Protein AF-A0A0Q6FGI8-F1 (afdb_monomer_lite)

pLDDT: mean 87.29, std 18.4, range [33.03, 98.5]

Structure (mmCIF, N/CA/C/O backbone):
data_AF-A0A0Q6FGI8-F1
#
_entry.id   AF-A0A0Q6FGI8-F1
#
loop_
_atom_site.group_PDB
_atom_site.i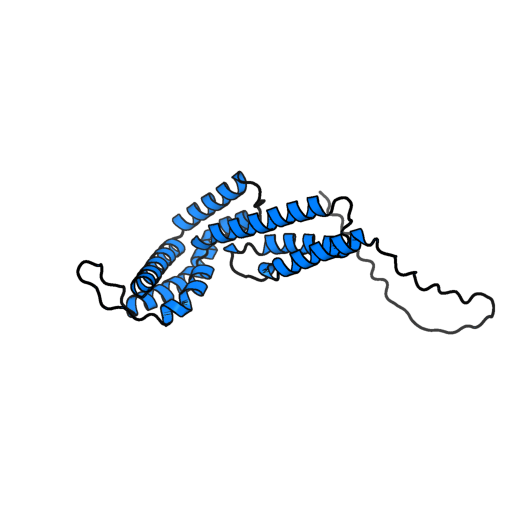d
_atom_site.type_symbol
_atom_site.label_atom_id
_atom_site.label_alt_id
_atom_site.label_comp_id
_atom_site.label_asym_id
_atom_site.label_entity_id
_atom_site.label_seq_id
_atom_site.pdbx_PDB_ins_code
_atom_site.Cartn_x
_atom_site.Cartn_y
_atom_site.Cartn_z
_atom_site.occupancy
_atom_site.B_iso_or_equiv
_atom_site.auth_seq_id
_atom_site.auth_comp_id
_atom_site.auth_asym_id
_atom_site.auth_atom_id
_atom_site.pdbx_PDB_model_num
ATOM 1 N N . MET A 1 1 ? -17.563 5.123 -33.167 1.00 39.97 1 MET A N 1
ATOM 2 C CA . MET A 1 1 ? -16.163 4.788 -33.496 1.00 39.97 1 MET A CA 1
ATOM 3 C C . MET A 1 1 ? -16.087 3.278 -33.634 1.00 39.97 1 MET A C 1
ATOM 5 O O . MET A 1 1 ? -16.451 2.614 -32.670 1.00 39.97 1 MET A O 1
ATOM 9 N N . PRO A 1 2 ? -15.779 2.727 -34.817 1.00 37.97 2 PRO A N 1
ATOM 10 C CA . PRO A 1 2 ? -15.749 1.282 -34.996 1.00 37.97 2 PRO A CA 1
ATOM 11 C C . PRO A 1 2 ? -14.463 0.692 -34.406 1.00 37.97 2 PRO A C 1
ATOM 13 O O . PRO A 1 2 ? -13.373 1.226 -34.597 1.00 37.97 2 PRO A O 1
ATOM 16 N N . VAL A 1 3 ? -14.643 -0.396 -33.662 1.00 39.25 3 VAL A N 1
ATOM 17 C CA . VAL A 1 3 ? -13.610 -1.249 -33.069 1.00 39.25 3 VAL A CA 1
ATOM 18 C C . VAL A 1 3 ? -13.163 -2.242 -34.139 1.00 39.25 3 VAL A C 1
ATOM 20 O O . VAL A 1 3 ? -13.977 -3.028 -34.621 1.00 39.25 3 VAL A O 1
ATOM 23 N N . THR A 1 4 ? -11.890 -2.207 -34.524 1.00 46.34 4 THR A N 1
ATOM 24 C CA . THR A 1 4 ? -11.314 -3.178 -35.462 1.00 46.34 4 THR A CA 1
ATOM 25 C C . THR A 1 4 ? -10.791 -4.379 -34.674 1.00 46.34 4 THR A C 1
ATOM 27 O O . THR A 1 4 ? -9.777 -4.289 -33.987 1.00 46.34 4 THR A O 1
ATOM 30 N N . LEU A 1 5 ? -11.513 -5.498 -34.753 1.00 40.06 5 LEU A N 1
ATOM 31 C CA . LEU A 1 5 ? -11.092 -6.821 -34.285 1.00 40.06 5 LEU A CA 1
ATOM 32 C C . LEU A 1 5 ? -10.003 -7.364 -35.223 1.00 40.06 5 LEU A C 1
ATOM 34 O O . LEU A 1 5 ? -10.278 -7.606 -36.398 1.00 40.06 5 LEU A O 1
ATOM 38 N N . LEU A 1 6 ? -8.784 -7.570 -34.717 1.00 41.69 6 LEU A N 1
ATOM 39 C CA . LEU A 1 6 ? -7.751 -8.328 -35.426 1.00 41.69 6 LEU A CA 1
ATOM 40 C C . LEU A 1 6 ? -7.941 -9.819 -35.115 1.00 41.69 6 LEU A C 1
ATOM 42 O O . LEU A 1 6 ? -7.844 -10.244 -33.965 1.00 41.69 6 LEU A O 1
ATOM 46 N N . ALA A 1 7 ? -8.252 -10.600 -36.147 1.00 41.97 7 ALA A N 1
ATOM 47 C CA . ALA A 1 7 ? -8.408 -12.044 -36.064 1.00 41.97 7 ALA A CA 1
ATOM 48 C C . ALA A 1 7 ? -7.045 -12.731 -35.871 1.00 41.97 7 ALA A C 1
ATOM 50 O O . ALA A 1 7 ? -6.139 -12.564 -36.688 1.00 41.97 7 ALA A O 1
ATOM 51 N N . LEU A 1 8 ? -6.925 -13.539 -34.812 1.00 41.78 8 LEU A N 1
ATOM 52 C CA . LEU A 1 8 ? -5.871 -14.541 -34.673 1.00 41.78 8 LEU A CA 1
ATOM 53 C C . LEU A 1 8 ? -6.091 -15.644 -35.716 1.00 41.78 8 LEU A C 1
ATOM 55 O O . LEU A 1 8 ? -7.048 -16.413 -35.620 1.00 41.78 8 LEU A O 1
ATOM 59 N N . ALA A 1 9 ? -5.187 -15.752 -36.686 1.00 42.50 9 ALA A N 1
ATOM 60 C CA . ALA A 1 9 ? -5.080 -16.931 -37.531 1.00 42.50 9 ALA A CA 1
ATOM 61 C C . ALA A 1 9 ? -4.188 -17.968 -36.830 1.00 42.50 9 ALA A C 1
ATOM 63 O O . ALA A 1 9 ? -2.963 -17.882 -36.860 1.00 42.50 9 ALA A O 1
ATOM 64 N N . LEU A 1 10 ? -4.825 -18.945 -36.181 1.00 48.50 10 LEU A N 1
ATOM 65 C CA . LEU A 1 10 ? -4.209 -20.222 -35.833 1.00 48.50 10 LEU A CA 1
ATOM 66 C C . LEU A 1 10 ? -4.049 -21.045 -37.118 1.00 48.50 10 LEU A C 1
ATOM 68 O O . LEU A 1 10 ? -5.043 -21.526 -37.661 1.00 48.50 10 LEU A O 1
ATOM 72 N N . THR A 1 11 ? -2.822 -21.251 -37.592 1.00 51.06 11 THR A N 1
ATOM 73 C CA . THR A 1 11 ? -2.537 -22.293 -38.591 1.00 51.06 11 THR A CA 1
ATOM 74 C C . THR A 1 11 ? -1.845 -23.461 -37.916 1.00 51.06 11 THR A C 1
ATOM 76 O O . THR A 1 11 ? -0.675 -23.393 -37.544 1.00 51.06 11 THR A O 1
ATOM 79 N N . GLY A 1 12 ? -2.639 -24.514 -37.726 1.00 40.94 12 GLY A N 1
ATOM 80 C CA . GLY A 1 12 ? -2.235 -25.802 -37.197 1.00 40.94 12 GLY A CA 1
ATOM 81 C C . GLY A 1 12 ? -1.309 -26.569 -38.137 1.00 40.94 12 GLY A C 1
ATOM 82 O O . GLY A 1 12 ? -1.378 -26.477 -39.361 1.00 40.94 12 GLY A O 1
ATOM 83 N N . THR A 1 13 ? -0.454 -27.346 -37.494 1.00 44.41 13 THR A N 1
ATOM 84 C CA . THR A 1 13 ? 0.402 -28.395 -38.030 1.00 44.41 13 THR A CA 1
ATOM 85 C C . THR A 1 13 ? -0.405 -29.497 -38.722 1.00 44.41 13 THR A C 1
ATOM 87 O O . THR A 1 13 ? -1.372 -30.015 -38.166 1.00 44.41 13 THR A O 1
ATOM 90 N N . VAL A 1 14 ? 0.048 -29.927 -39.903 1.00 51.53 14 VAL A N 1
ATOM 91 C CA . VAL A 1 14 ? -0.312 -31.229 -40.483 1.00 51.53 14 VAL A CA 1
ATOM 92 C C . VAL A 1 14 ? 0.979 -31.945 -40.869 1.00 51.53 14 VAL A C 1
ATOM 94 O O . VAL A 1 14 ? 1.773 -31.443 -41.660 1.00 51.53 14 VAL A O 1
ATOM 97 N N . LEU A 1 15 ? 1.192 -33.108 -40.255 1.00 47.97 15 LEU A N 1
ATOM 98 C CA . LEU A 1 15 ? 2.273 -34.050 -40.530 1.00 47.97 15 LEU A CA 1
ATOM 99 C C . LEU A 1 15 ? 1.773 -35.176 -41.452 1.00 47.97 15 LEU A C 1
ATOM 101 O O . LEU A 1 15 ? 0.653 -35.653 -41.285 1.00 47.97 15 LEU A O 1
ATOM 105 N N . ALA A 1 16 ? 2.706 -35.649 -42.289 1.00 48.25 16 ALA A N 1
ATOM 106 C CA . ALA A 1 16 ? 2.815 -36.955 -42.960 1.00 48.25 16 ALA A CA 1
ATOM 107 C C . ALA A 1 16 ? 2.241 -37.136 -44.386 1.00 48.25 16 ALA A C 1
ATOM 109 O O . ALA A 1 16 ? 1.043 -37.013 -44.616 1.00 48.25 16 ALA A O 1
ATOM 110 N N . GLY A 1 17 ? 3.114 -37.593 -45.308 1.00 33.03 17 GLY A N 1
ATOM 111 C CA . GLY A 1 17 ? 2.691 -38.394 -46.470 1.00 33.03 17 GLY A CA 1
ATOM 112 C C . GLY A 1 17 ? 3.549 -38.386 -47.751 1.00 33.03 17 GLY A C 1
ATOM 113 O O . GLY A 1 17 ? 3.075 -37.911 -48.768 1.00 33.03 17 GLY A O 1
ATOM 114 N N . CYS A 1 18 ? 4.763 -38.952 -47.697 1.00 44.94 18 CYS A N 1
ATOM 115 C CA . CYS A 1 18 ? 5.471 -39.763 -48.717 1.00 44.94 18 CYS A CA 1
ATOM 116 C C . CYS A 1 18 ? 5.197 -39.567 -50.239 1.00 44.94 18 CYS A C 1
ATOM 118 O O . CYS A 1 18 ? 4.154 -39.966 -50.751 1.00 44.94 18 CYS A O 1
ATOM 120 N N . GLY A 1 19 ? 6.216 -39.128 -50.992 1.00 36.62 19 GLY A N 1
ATOM 121 C CA . GLY A 1 19 ? 6.292 -39.254 -52.455 1.00 36.62 19 GLY A CA 1
ATOM 122 C C . GLY A 1 19 ? 7.696 -38.901 -52.958 1.00 36.62 19 GLY A C 1
ATOM 123 O O . GLY A 1 19 ? 8.108 -37.753 -52.849 1.00 36.62 19 GLY A O 1
ATOM 124 N N . GLY A 1 20 ? 8.453 -39.905 -53.407 1.00 42.56 20 GLY A N 1
ATOM 125 C CA . GLY A 1 20 ? 9.884 -39.810 -53.709 1.00 42.56 20 GLY A CA 1
ATOM 126 C C . GLY A 1 20 ? 10.250 -39.061 -54.994 1.00 42.56 20 GLY A C 1
ATOM 127 O O . GLY A 1 20 ? 9.453 -38.960 -55.925 1.00 42.56 20 GLY A O 1
ATOM 128 N N . GLY A 1 21 ? 11.501 -38.599 -55.027 1.00 37.28 21 GLY A N 1
ATOM 129 C CA . GLY A 1 21 ? 12.163 -38.004 -56.185 1.00 37.28 21 GLY A CA 1
ATOM 130 C C . GLY A 1 21 ? 13.425 -37.254 -55.761 1.00 37.28 21 GLY A C 1
ATOM 131 O O . GLY A 1 21 ? 13.323 -36.179 -55.182 1.00 37.28 21 GLY A O 1
ATOM 132 N N . ASP A 1 22 ? 14.578 -37.874 -56.005 1.00 47.81 22 ASP A N 1
ATOM 133 C CA . ASP A 1 22 ? 15.937 -37.325 -55.910 1.00 47.81 22 ASP A CA 1
ATOM 134 C C . ASP A 1 22 ? 16.042 -35.908 -56.506 1.00 47.81 22 ASP A C 1
ATOM 136 O O . ASP A 1 22 ? 15.531 -35.675 -57.599 1.00 47.81 22 ASP A O 1
ATOM 140 N N . ASP A 1 23 ? 16.683 -34.982 -55.782 1.00 44.00 23 ASP A N 1
ATOM 141 C CA . ASP A 1 23 ? 17.785 -34.133 -56.273 1.00 44.00 23 ASP A CA 1
ATOM 142 C C . ASP A 1 23 ? 17.979 -32.887 -55.383 1.00 44.00 23 ASP A C 1
ATOM 144 O O . ASP A 1 23 ? 17.259 -31.894 -55.472 1.00 44.00 23 ASP A O 1
ATOM 148 N N . GLY A 1 24 ? 19.058 -32.901 -54.596 1.00 43.34 24 GLY A N 1
ATOM 149 C CA . GLY A 1 24 ? 19.827 -31.689 -54.311 1.00 43.34 24 GLY A CA 1
ATOM 150 C C . GLY A 1 24 ? 19.509 -30.910 -53.028 1.00 43.34 24 GLY A C 1
ATOM 151 O O . GLY A 1 24 ? 18.478 -30.262 -52.898 1.00 43.34 24 GLY A O 1
ATOM 152 N N . ARG A 1 25 ? 20.549 -30.819 -52.185 1.00 42.91 25 ARG A N 1
ATOM 153 C CA . ARG A 1 25 ? 20.761 -29.886 -51.058 1.00 42.91 25 ARG A CA 1
ATOM 154 C C . ARG A 1 25 ? 20.063 -30.230 -49.743 1.00 42.91 25 ARG A C 1
ATOM 156 O O . ARG A 1 25 ? 19.126 -29.569 -49.310 1.00 42.91 25 ARG A O 1
ATOM 163 N N . ASP A 1 26 ? 20.708 -31.150 -49.030 1.00 49.62 26 ASP A N 1
ATOM 164 C CA . ASP A 1 26 ? 20.912 -30.989 -47.592 1.00 49.62 26 ASP A CA 1
ATOM 165 C C . ASP A 1 26 ? 21.544 -29.621 -47.309 1.00 49.62 26 ASP A C 1
ATOM 167 O O . ASP A 1 26 ? 22.594 -29.259 -47.848 1.00 49.62 26 ASP A O 1
ATOM 171 N N . GLY A 1 27 ? 20.861 -28.853 -46.476 1.00 44.72 27 GLY A N 1
ATOM 172 C CA . GLY A 1 27 ? 21.271 -27.521 -46.068 1.00 44.72 27 GLY A CA 1
ATOM 173 C C . GLY A 1 27 ? 20.183 -26.829 -45.265 1.00 44.72 27 GLY A C 1
ATOM 174 O O . GLY A 1 27 ? 19.955 -25.638 -45.460 1.00 44.72 27 GLY A O 1
ATOM 175 N N . SER A 1 28 ? 19.491 -27.562 -44.387 1.00 47.84 28 SER A N 1
ATOM 176 C CA . SER A 1 28 ? 18.761 -26.942 -43.282 1.00 47.84 28 SER A CA 1
ATOM 177 C C . SER A 1 28 ? 19.804 -26.291 -42.384 1.00 47.84 28 SER A C 1
ATOM 179 O O . SER A 1 28 ? 20.318 -26.915 -41.461 1.00 47.84 28 SER A O 1
ATOM 181 N N . ALA A 1 29 ? 20.188 -25.061 -42.721 1.00 52.16 29 ALA A N 1
ATOM 182 C CA . ALA A 1 29 ? 20.908 -24.206 -41.805 1.00 52.16 29 ALA A CA 1
ATOM 183 C C . ALA A 1 29 ? 20.024 -24.090 -40.563 1.00 52.16 29 ALA A C 1
ATOM 185 O O . ALA A 1 29 ? 18.935 -23.515 -40.627 1.00 52.16 29 ALA A O 1
ATOM 186 N N . GLU A 1 30 ? 20.467 -24.682 -39.450 1.00 51.41 30 GLU A N 1
ATOM 187 C CA . GLU A 1 30 ? 20.016 -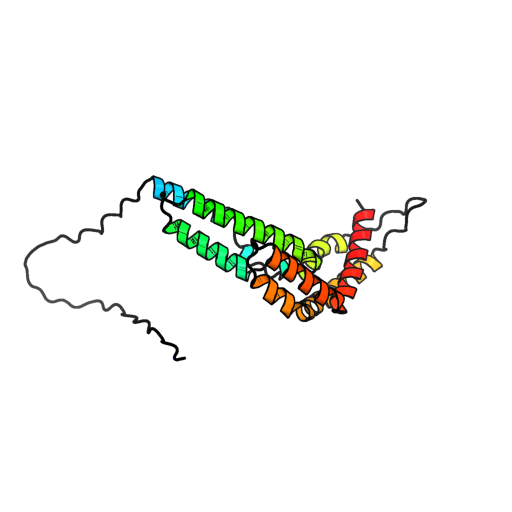24.231 -38.140 1.00 51.41 30 GLU A CA 1
ATOM 188 C C . GLU A 1 30 ? 20.085 -22.700 -38.162 1.00 51.41 30 GLU A C 1
ATOM 190 O O . GLU A 1 30 ? 21.096 -22.159 -38.632 1.00 51.41 30 GLU A O 1
ATOM 195 N N . PRO A 1 31 ? 19.022 -21.983 -37.754 1.00 50.53 31 PRO A N 1
ATOM 196 C CA . PRO A 1 31 ? 19.117 -20.540 -37.638 1.00 50.53 31 PRO A CA 1
ATOM 197 C C . PRO A 1 31 ? 20.316 -20.269 -36.736 1.00 50.53 31 PRO A C 1
ATOM 199 O O . PRO A 1 31 ? 20.333 -20.714 -35.587 1.00 50.53 31 PRO A O 1
ATOM 202 N N . ALA A 1 32 ? 21.352 -19.636 -37.294 1.00 57.78 32 ALA A N 1
ATOM 203 C CA . ALA A 1 32 ? 22.533 -19.270 -36.535 1.00 57.78 32 ALA A CA 1
ATOM 204 C C . ALA A 1 32 ? 22.032 -18.536 -35.294 1.00 57.78 32 ALA A C 1
ATOM 206 O O . ALA A 1 32 ? 21.254 -17.588 -35.428 1.00 57.78 32 ALA A O 1
ATOM 207 N N . ALA A 1 33 ? 22.396 -19.038 -34.110 1.00 61.75 33 ALA A N 1
ATOM 208 C CA . ALA A 1 33 ? 22.050 -18.384 -32.862 1.00 61.75 33 ALA A CA 1
ATOM 209 C C . ALA A 1 33 ? 22.464 -16.920 -33.006 1.00 61.75 33 ALA A C 1
ATOM 211 O O . ALA A 1 33 ? 23.636 -16.641 -33.262 1.00 61.75 33 ALA A O 1
ATOM 212 N N . GLU A 1 34 ? 21.484 -16.019 -32.964 1.00 64.19 34 GLU A N 1
ATOM 213 C CA . GLU A 1 34 ? 21.726 -14.597 -33.145 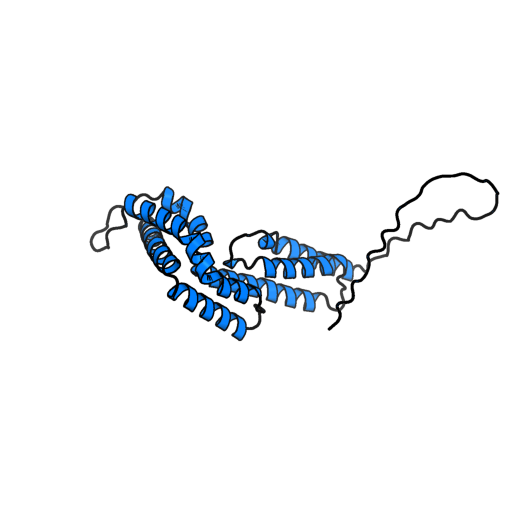1.00 64.19 34 GLU A CA 1
ATOM 214 C C . GLU A 1 34 ? 22.751 -14.181 -32.090 1.00 64.19 34 GLU A C 1
ATOM 216 O O . GLU A 1 34 ? 22.519 -14.329 -30.887 1.00 64.19 34 GLU A O 1
ATOM 221 N N . GLU A 1 35 ? 23.936 -13.785 -32.549 1.00 77.38 35 GLU A N 1
ATOM 222 C CA . GLU A 1 35 ? 25.040 -13.451 -31.665 1.00 77.38 35 GLU A CA 1
ATOM 223 C C . GLU A 1 35 ? 24.670 -12.140 -30.969 1.00 77.38 35 GLU A C 1
ATOM 225 O O . GLU A 1 35 ? 24.656 -11.068 -31.572 1.00 77.38 35 GLU A O 1
ATOM 230 N N . VAL A 1 36 ? 24.251 -12.244 -29.708 1.00 81.44 36 VAL A N 1
ATOM 231 C CA . VAL A 1 36 ? 23.822 -11.086 -28.926 1.00 81.44 36 VAL A CA 1
ATOM 232 C C . VAL A 1 36 ? 25.055 -10.271 -28.557 1.00 81.44 36 VAL A C 1
ATOM 234 O O . VAL A 1 36 ? 26.007 -10.811 -27.989 1.00 81.44 36 VAL A O 1
ATOM 237 N N . ASP A 1 37 ? 25.010 -8.964 -28.820 1.00 92.12 37 ASP A N 1
ATOM 238 C CA . ASP A 1 37 ? 26.058 -8.044 -28.388 1.00 92.12 37 ASP A CA 1
ATOM 239 C C . ASP A 1 37 ? 26.293 -8.174 -26.862 1.00 92.12 37 ASP A C 1
ATOM 241 O O . ASP A 1 37 ? 25.333 -8.146 -26.078 1.00 92.12 37 ASP A O 1
ATOM 245 N N . PRO A 1 38 ? 27.546 -8.325 -26.388 1.00 93.25 38 PRO A N 1
ATOM 246 C CA . PRO A 1 38 ? 27.827 -8.497 -24.963 1.00 93.25 38 PRO A CA 1
ATOM 247 C C . PRO A 1 38 ? 27.295 -7.364 -24.071 1.00 93.25 38 PRO A C 1
ATOM 249 O O . PRO A 1 38 ? 26.952 -7.603 -22.909 1.00 93.25 38 PRO A O 1
ATOM 252 N N . GLN A 1 39 ? 27.209 -6.135 -24.583 1.00 94.56 39 GLN A N 1
ATOM 253 C CA . GLN A 1 39 ? 26.665 -4.992 -23.851 1.00 94.56 39 GLN A CA 1
ATOM 254 C C . GLN A 1 39 ? 25.137 -5.073 -23.745 1.00 94.56 39 GLN A C 1
ATOM 256 O O . GLN A 1 39 ? 24.585 -4.762 -22.686 1.00 94.56 39 GLN A O 1
ATOM 261 N N . ASP A 1 40 ? 24.454 -5.566 -24.780 1.00 95.19 40 ASP A N 1
ATOM 262 C CA . ASP A 1 40 ? 23.020 -5.871 -24.722 1.00 95.19 40 ASP A CA 1
ATOM 263 C C . ASP A 1 40 ? 22.741 -6.989 -23.709 1.00 95.19 40 ASP A C 1
ATOM 265 O O . ASP A 1 40 ? 21.828 -6.883 -22.884 1.00 95.19 40 ASP A O 1
ATOM 269 N N . ALA A 1 41 ? 23.569 -8.039 -23.694 1.00 95.38 41 ALA A N 1
ATOM 270 C CA . ALA A 1 41 ? 23.466 -9.114 -22.709 1.00 95.38 41 ALA A CA 1
ATOM 271 C C . ALA A 1 41 ? 23.662 -8.599 -21.268 1.00 95.38 41 ALA A C 1
ATOM 273 O O . ALA A 1 41 ? 22.905 -8.967 -20.358 1.00 95.38 41 ALA A O 1
ATOM 274 N N . ALA A 1 42 ? 24.632 -7.703 -21.053 1.00 96.19 42 ALA A N 1
ATOM 275 C CA . ALA A 1 42 ? 24.840 -7.038 -19.768 1.00 96.19 42 ALA A CA 1
ATOM 276 C C . ALA A 1 42 ? 23.640 -6.159 -19.373 1.00 96.19 42 ALA A C 1
ATOM 278 O O . ALA A 1 42 ? 23.203 -6.196 -18.219 1.00 96.19 42 ALA A O 1
ATOM 279 N N . CYS A 1 43 ? 23.055 -5.424 -20.323 1.00 97.44 43 CYS A N 1
ATOM 280 C CA . CYS A 1 43 ? 21.846 -4.641 -20.088 1.00 97.44 43 CYS A CA 1
ATOM 281 C C . CYS A 1 43 ? 20.676 -5.521 -19.627 1.00 97.44 43 CYS A C 1
ATOM 283 O O . CYS A 1 43 ? 20.093 -5.289 -18.566 1.00 97.44 43 CYS A O 1
ATOM 285 N N . ARG A 1 44 ? 20.369 -6.581 -20.381 1.00 97.19 44 ARG A N 1
ATOM 286 C CA . ARG A 1 44 ? 19.290 -7.533 -20.066 1.00 97.19 44 ARG A CA 1
ATOM 287 C C . ARG A 1 44 ? 19.492 -8.203 -18.705 1.00 97.19 44 ARG A C 1
ATOM 289 O O . ARG A 1 44 ? 18.528 -8.445 -17.988 1.00 97.19 44 ARG A O 1
ATOM 296 N N . THR A 1 45 ? 20.742 -8.446 -18.308 1.00 97.94 45 THR A N 1
ATOM 297 C CA . THR A 1 45 ? 21.078 -8.975 -16.974 1.00 97.94 45 THR A CA 1
ATOM 298 C C . THR A 1 45 ? 20.693 -8.001 -15.859 1.00 97.94 45 THR A C 1
ATOM 300 O O . THR A 1 45 ? 20.122 -8.421 -14.856 1.00 97.94 45 THR A O 1
ATOM 303 N N . ARG A 1 46 ? 20.924 -6.694 -16.040 1.00 98.00 46 ARG A N 1
ATOM 304 C CA . ARG A 1 46 ? 20.489 -5.667 -15.074 1.00 98.00 46 ARG A CA 1
ATOM 305 C C . ARG A 1 46 ? 18.965 -5.578 -14.970 1.00 98.00 46 ARG A C 1
ATOM 307 O O . ARG A 1 46 ? 18.451 -5.358 -13.879 1.00 98.00 46 ARG A O 1
ATOM 314 N N . TRP A 1 47 ? 18.253 -5.768 -16.079 1.00 98.06 47 TRP A N 1
ATOM 315 C CA . TRP A 1 47 ? 16.790 -5.832 -16.079 1.00 98.06 47 TRP A CA 1
ATOM 316 C C . TRP A 1 47 ? 16.254 -7.053 -15.332 1.00 98.06 47 TRP A C 1
ATOM 318 O O . TRP A 1 47 ? 15.327 -6.907 -14.543 1.00 98.06 47 TRP A O 1
ATOM 328 N N . ARG A 1 48 ? 16.872 -8.229 -15.495 1.00 98.00 48 ARG A N 1
ATOM 329 C CA . ARG A 1 48 ? 16.519 -9.423 -14.703 1.00 98.00 48 ARG A CA 1
ATOM 330 C C . ARG A 1 48 ? 16.782 -9.225 -13.214 1.00 98.00 48 ARG A C 1
ATOM 332 O O . ARG A 1 48 ? 15.922 -9.554 -12.414 1.00 98.00 48 ARG A O 1
ATOM 339 N N . ALA A 1 49 ? 17.903 -8.602 -12.850 1.00 97.62 49 ALA A N 1
ATOM 340 C CA . ALA A 1 49 ? 18.170 -8.262 -11.452 1.00 97.62 49 ALA A CA 1
ATOM 341 C C . ALA A 1 49 ? 17.091 -7.327 -10.871 1.00 97.62 49 ALA A C 1
ATOM 343 O O . ALA A 1 49 ? 16.645 -7.526 -9.746 1.00 97.62 49 ALA A O 1
ATOM 344 N N . LEU A 1 50 ? 16.615 -6.346 -11.650 1.00 97.12 50 LEU A N 1
ATOM 345 C CA . LEU A 1 50 ? 15.485 -5.511 -11.233 1.00 97.12 50 LEU A CA 1
ATOM 346 C C . LEU A 1 50 ? 14.178 -6.319 -11.113 1.00 97.12 50 LEU A C 1
ATOM 348 O O . LEU A 1 50 ? 13.381 -6.039 -10.223 1.00 97.12 50 LEU A O 1
ATOM 352 N N . ALA A 1 51 ? 13.952 -7.318 -11.973 1.00 95.69 51 ALA A N 1
ATOM 353 C CA . ALA A 1 51 ? 12.810 -8.229 -11.852 1.00 95.69 51 ALA A CA 1
ATOM 354 C C . ALA A 1 51 ? 12.849 -8.995 -10.522 1.00 95.69 51 ALA A C 1
ATOM 356 O O . ALA A 1 51 ? 11.850 -9.017 -9.807 1.00 95.69 51 ALA A O 1
ATOM 357 N N . ASP A 1 52 ? 14.016 -9.533 -10.157 1.00 96.12 52 ASP A N 1
ATOM 358 C CA . ASP A 1 52 ? 14.225 -10.243 -8.891 1.00 96.12 52 ASP A CA 1
ATOM 359 C C . ASP A 1 52 ? 13.977 -9.326 -7.676 1.00 96.12 52 ASP A C 1
ATOM 361 O O . ASP A 1 52 ? 13.373 -9.743 -6.687 1.00 96.12 52 ASP A O 1
ATOM 365 N N . GLU A 1 53 ? 14.390 -8.055 -7.751 1.00 94.31 53 GLU A N 1
ATOM 366 C CA . GLU A 1 53 ? 14.127 -7.047 -6.710 1.00 94.31 53 GLU A CA 1
ATOM 367 C C . GLU A 1 53 ? 12.626 -6.718 -6.572 1.00 94.31 53 GLU A C 1
ATOM 369 O O . GLU A 1 53 ? 12.119 -6.549 -5.454 1.00 94.31 53 GLU A O 1
ATOM 374 N N . VAL A 1 54 ? 11.904 -6.616 -7.695 1.00 93.50 54 VAL A N 1
ATOM 375 C CA . VAL A 1 54 ? 10.466 -6.296 -7.738 1.00 93.50 54 VAL A CA 1
ATOM 376 C C . VAL A 1 54 ? 9.591 -7.491 -7.345 1.00 93.50 54 VAL A C 1
ATOM 378 O O . VAL A 1 54 ? 8.553 -7.288 -6.707 1.00 93.50 54 VAL A O 1
ATOM 381 N N . GLY A 1 55 ? 10.009 -8.718 -7.646 1.00 91.50 55 GLY A N 1
ATOM 382 C CA . GLY A 1 55 ? 9.302 -9.946 -7.280 1.00 91.50 55 GLY A CA 1
ATOM 383 C C . GLY A 1 55 ? 7.805 -9.944 -7.630 1.00 91.50 55 GLY A C 1
ATOM 384 O O . GLY A 1 55 ? 7.347 -9.245 -8.536 1.00 91.50 55 GLY A O 1
ATOM 385 N N . ASP A 1 56 ? 7.017 -10.687 -6.850 1.00 87.25 56 ASP A N 1
ATOM 386 C CA . ASP A 1 56 ? 5.593 -10.941 -7.122 1.00 87.25 56 ASP A CA 1
ATOM 387 C C . ASP A 1 56 ? 4.639 -9.934 -6.454 1.00 87.25 56 ASP A C 1
ATOM 389 O O . ASP A 1 56 ? 3.520 -10.268 -6.066 1.00 87.25 56 ASP A O 1
ATOM 393 N N . ARG A 1 57 ? 5.039 -8.660 -6.333 1.00 88.06 57 ARG A N 1
ATOM 394 C CA . ARG A 1 57 ? 4.202 -7.598 -5.724 1.00 88.06 57 ARG A CA 1
ATOM 395 C C . ARG A 1 57 ? 2.851 -7.396 -6.435 1.00 88.06 57 ARG A C 1
ATOM 397 O O . ARG A 1 57 ? 1.937 -6.807 -5.867 1.00 88.06 57 ARG A O 1
ATOM 404 N N . SER A 1 58 ? 2.706 -7.879 -7.670 1.00 88.12 58 SER A N 1
ATOM 405 C CA . SER A 1 58 ? 1.444 -7.873 -8.423 1.00 88.12 58 SER A CA 1
ATOM 406 C C . SER A 1 58 ? 0.400 -8.871 -7.904 1.00 88.12 58 SER A C 1
ATOM 408 O O . SER A 1 58 ? -0.760 -8.756 -8.290 1.00 88.12 58 SER A O 1
ATOM 410 N N . GLN A 1 59 ? 0.791 -9.824 -7.051 1.00 87.12 59 GLN A N 1
ATOM 411 C CA . GLN A 1 59 ? -0.095 -10.838 -6.463 1.00 87.12 59 GLN A CA 1
ATOM 412 C C . GLN A 1 59 ? -0.627 -10.451 -5.076 1.00 87.12 59 GLN A C 1
ATOM 414 O O . GLN A 1 59 ? -1.460 -11.160 -4.522 1.00 87.12 59 GLN A O 1
ATOM 419 N N . ASP A 1 60 ? -0.143 -9.353 -4.496 1.00 89.25 60 ASP A N 1
ATOM 420 C CA . ASP A 1 60 ? -0.627 -8.866 -3.207 1.00 89.25 60 ASP A CA 1
ATOM 421 C C . ASP A 1 60 ? -2.043 -8.286 -3.359 1.00 89.25 60 ASP A C 1
ATOM 423 O O . ASP A 1 60 ? -2.279 -7.362 -4.143 1.00 89.25 60 ASP A O 1
ATOM 427 N N . GLU A 1 61 ? -2.989 -8.847 -2.608 1.00 89.81 61 GLU A N 1
ATOM 428 C CA . GLU A 1 61 ? -4.408 -8.491 -2.662 1.00 89.81 61 GLU A CA 1
ATOM 429 C C . GLU A 1 61 ? -4.733 -7.205 -1.885 1.00 89.81 61 GLU A C 1
ATOM 431 O O . GLU A 1 61 ? -5.844 -6.680 -1.989 1.00 89.81 61 GLU A O 1
ATOM 436 N N . HIS A 1 62 ? -3.780 -6.653 -1.130 1.00 95.06 62 HIS A N 1
ATOM 437 C CA . HIS A 1 62 ? -3.983 -5.414 -0.395 1.00 95.06 62 HIS A CA 1
ATOM 438 C C . HIS A 1 62 ? -4.153 -4.213 -1.343 1.00 95.06 62 HIS A C 1
ATOM 440 O O . HIS A 1 62 ? -3.265 -3.923 -2.157 1.00 95.06 62 HIS A O 1
ATOM 446 N N . PRO A 1 63 ? -5.236 -3.420 -1.206 1.00 95.12 63 PRO A N 1
ATOM 447 C CA . PRO A 1 63 ? -5.455 -2.230 -2.027 1.00 95.12 63 PRO A CA 1
ATOM 448 C C . PRO A 1 63 ? -4.281 -1.244 -2.014 1.00 95.12 63 PRO A C 1
ATOM 450 O O . PRO A 1 63 ? -3.968 -0.635 -3.040 1.00 95.12 63 PRO A O 1
ATOM 453 N N . SER A 1 64 ? -3.597 -1.094 -0.874 1.00 96.62 64 SER A N 1
ATOM 454 C CA . SER A 1 64 ? -2.434 -0.207 -0.757 1.00 96.62 64 SER A CA 1
ATOM 455 C C . SER A 1 64 ? -1.206 -0.680 -1.528 1.00 96.62 64 SER A C 1
ATOM 457 O O . SER A 1 64 ? -0.345 0.149 -1.820 1.00 96.62 64 SER A O 1
ATOM 459 N N . THR A 1 65 ? -1.126 -1.951 -1.919 1.00 95.00 65 THR A N 1
ATOM 460 C CA . THR A 1 65 ? -0.037 -2.443 -2.767 1.00 95.00 65 THR A CA 1
ATOM 461 C C . THR A 1 65 ? -0.216 -2.013 -4.222 1.00 95.00 65 THR A C 1
ATOM 463 O O . THR A 1 65 ? 0.765 -1.924 -4.953 1.00 95.00 65 THR A O 1
ATOM 466 N N . LEU A 1 66 ? -1.428 -1.617 -4.636 1.00 95.19 66 LEU A N 1
ATOM 467 C CA . LEU A 1 66 ? -1.715 -1.128 -5.989 1.00 95.19 66 LEU A CA 1
ATOM 468 C C . LEU A 1 66 ? -1.315 -2.155 -7.067 1.00 95.19 66 LEU A C 1
ATOM 470 O O . LEU A 1 66 ? -0.694 -1.798 -8.067 1.00 95.19 66 LEU A O 1
ATOM 474 N N . ALA A 1 67 ? -1.690 -3.425 -6.882 1.00 92.75 67 ALA A N 1
ATOM 475 C CA . ALA A 1 67 ? -1.302 -4.572 -7.717 1.00 92.75 67 ALA A CA 1
ATOM 476 C C . ALA A 1 67 ? -1.378 -4.337 -9.243 1.00 92.75 67 ALA A C 1
ATOM 478 O O . ALA A 1 67 ? -0.487 -4.738 -9.998 1.00 92.75 67 ALA A O 1
ATOM 479 N N . GLY A 1 68 ? -2.396 -3.608 -9.720 1.00 89.75 68 GLY A N 1
ATOM 480 C CA . GLY A 1 68 ? -2.523 -3.254 -11.141 1.00 89.75 68 GLY A CA 1
ATOM 481 C C . GLY A 1 68 ? -1.360 -2.405 -11.685 1.00 89.75 68 GLY A C 1
ATOM 482 O O . GLY A 1 68 ? -0.985 -2.537 -12.851 1.00 89.75 68 GLY A O 1
ATOM 483 N N . ARG A 1 69 ? -0.733 -1.570 -10.846 1.00 93.31 69 ARG A N 1
ATOM 484 C CA . ARG A 1 69 ? 0.483 -0.821 -11.202 1.00 93.31 69 ARG A CA 1
ATOM 485 C C . ARG A 1 69 ? 1.713 -1.709 -11.234 1.00 93.31 69 ARG A C 1
ATOM 487 O O . ARG A 1 69 ? 2.475 -1.613 -12.194 1.00 93.31 69 ARG A O 1
ATOM 494 N N . TRP A 1 70 ? 1.856 -2.614 -10.269 1.00 94.62 70 TRP A N 1
ATOM 495 C CA . TRP A 1 70 ? 2.935 -3.602 -10.288 1.00 94.62 70 TRP A CA 1
ATOM 496 C C . TRP A 1 70 ? 2.876 -4.492 -11.523 1.00 94.62 70 TRP A C 1
ATOM 498 O O . TRP A 1 70 ? 3.904 -4.714 -12.140 1.00 94.62 70 TRP A O 1
ATOM 508 N N . THR A 1 71 ? 1.682 -4.879 -11.978 1.00 92.75 71 THR A N 1
ATOM 509 C CA . THR A 1 71 ? 1.518 -5.622 -13.242 1.00 92.75 71 THR A CA 1
ATOM 510 C C . THR A 1 71 ? 2.128 -4.877 -14.436 1.00 92.75 71 THR A C 1
ATOM 512 O O . THR A 1 71 ? 2.820 -5.472 -15.258 1.00 92.75 71 THR A O 1
ATOM 515 N N . SER A 1 72 ? 1.918 -3.558 -14.524 1.00 92.12 72 SER A N 1
ATOM 516 C CA . SER A 1 72 ? 2.483 -2.738 -15.610 1.00 92.12 72 SER A CA 1
ATOM 517 C C . SER A 1 72 ? 4.006 -2.578 -15.488 1.00 92.12 72 SER A C 1
ATOM 519 O O . SER A 1 72 ? 4.718 -2.578 -16.494 1.00 92.12 72 SER A O 1
ATOM 521 N N . VAL A 1 73 ? 4.508 -2.456 -14.255 1.00 94.94 73 VAL A N 1
ATOM 522 C CA . VAL A 1 73 ? 5.944 -2.397 -13.943 1.00 94.94 73 VAL A CA 1
ATOM 523 C C . VAL A 1 73 ? 6.632 -3.707 -14.328 1.00 94.94 73 VAL A C 1
ATOM 525 O O . VAL A 1 73 ? 7.606 -3.665 -15.076 1.00 94.94 73 VAL A O 1
ATOM 528 N N . SER A 1 74 ? 6.099 -4.852 -13.894 1.00 95.00 74 SER A N 1
ATOM 529 C CA . SER A 1 74 ? 6.628 -6.181 -14.217 1.00 95.00 74 SER A CA 1
ATOM 530 C C . SER A 1 74 ? 6.633 -6.426 -15.723 1.00 95.00 74 SER A C 1
ATOM 532 O O . SER A 1 74 ? 7.674 -6.764 -16.266 1.00 95.00 74 SER A O 1
ATOM 534 N N . ALA A 1 75 ? 5.540 -6.119 -16.431 1.00 95.25 75 ALA A N 1
ATOM 535 C CA . ALA A 1 75 ? 5.489 -6.272 -17.888 1.00 95.25 75 ALA A CA 1
ATOM 536 C C . ALA A 1 75 ? 6.557 -5.434 -18.621 1.00 95.25 75 ALA A C 1
ATOM 538 O O . ALA A 1 75 ? 7.130 -5.877 -19.616 1.00 95.25 75 ALA A O 1
ATOM 539 N N . THR A 1 76 ? 6.844 -4.224 -18.127 1.00 95.75 76 THR A N 1
ATOM 540 C CA . THR A 1 76 ? 7.909 -3.374 -18.685 1.00 95.75 76 THR A CA 1
ATOM 541 C C . THR A 1 76 ? 9.288 -3.977 -18.424 1.00 95.75 76 THR A C 1
ATOM 543 O O . THR A 1 76 ? 10.127 -4.007 -19.323 1.00 95.75 76 THR A O 1
ATOM 546 N N . ILE A 1 77 ? 9.520 -4.476 -17.209 1.00 97.12 77 ILE A N 1
ATOM 547 C CA . ILE A 1 77 ? 10.773 -5.136 -16.836 1.00 97.12 77 ILE A CA 1
ATOM 548 C C . ILE A 1 77 ? 10.992 -6.398 -17.678 1.00 97.12 77 ILE A C 1
ATOM 550 O O . ILE A 1 77 ? 12.068 -6.551 -18.252 1.00 97.12 77 ILE A O 1
ATOM 554 N N . ASP A 1 78 ? 9.972 -7.246 -17.818 1.00 96.31 78 ASP A N 1
ATOM 555 C CA . ASP A 1 78 ? 10.023 -8.488 -18.596 1.00 96.31 78 ASP A CA 1
ATOM 556 C C . ASP A 1 78 ? 10.347 -8.222 -20.066 1.00 96.31 78 ASP A C 1
ATOM 558 O O . ASP A 1 78 ? 11.178 -8.914 -20.657 1.00 96.31 78 ASP A O 1
ATOM 562 N N . TYR A 1 79 ? 9.746 -7.177 -20.645 1.00 96.25 79 TYR A N 1
ATOM 563 C CA . TYR A 1 79 ? 10.058 -6.737 -22.000 1.00 96.25 79 TYR A CA 1
ATOM 564 C C . TYR A 1 79 ? 11.553 -6.417 -22.145 1.00 96.25 79 TYR A C 1
ATOM 566 O O . TYR A 1 79 ? 12.252 -7.036 -22.949 1.00 96.25 79 TYR A O 1
ATOM 574 N N . TYR A 1 80 ? 12.094 -5.521 -21.316 1.00 96.75 80 TYR A N 1
ATOM 575 C CA . TYR A 1 80 ? 13.501 -5.127 -21.430 1.00 96.75 80 TYR A CA 1
ATOM 576 C C . TYR A 1 80 ? 14.494 -6.205 -20.963 1.00 96.75 80 TYR A C 1
ATOM 578 O O . TYR A 1 80 ? 15.643 -6.214 -21.411 1.00 96.75 80 TYR A O 1
ATOM 586 N N . ALA A 1 81 ? 14.069 -7.163 -20.138 1.00 96.19 81 ALA A N 1
ATOM 587 C CA . ALA A 1 81 ? 14.869 -8.327 -19.760 1.00 96.19 81 ALA A CA 1
ATOM 588 C C . ALA A 1 81 ? 15.174 -9.263 -20.946 1.00 96.19 81 ALA A C 1
ATOM 590 O O . ALA A 1 81 ? 16.126 -10.053 -20.883 1.00 96.19 81 ALA A O 1
ATOM 591 N N . VAL A 1 82 ? 14.404 -9.172 -22.036 1.00 95.06 82 VAL A N 1
ATOM 592 C CA . VAL A 1 82 ? 14.635 -9.947 -23.265 1.00 95.06 82 VAL A CA 1
ATOM 593 C C . VAL A 1 82 ? 15.056 -9.085 -24.453 1.00 95.06 82 VAL A C 1
ATOM 595 O O . VAL A 1 82 ? 15.840 -9.561 -25.273 1.00 95.06 82 VAL A O 1
ATOM 598 N N . SER A 1 83 ? 14.608 -7.828 -24.526 1.00 94.12 83 SER A N 1
ATOM 599 C CA . SER A 1 83 ? 14.824 -6.951 -25.686 1.00 94.12 83 SER A CA 1
ATOM 600 C C . SER A 1 83 ? 15.734 -5.749 -25.428 1.00 94.12 83 SER A C 1
ATOM 602 O O . SER A 1 83 ? 16.009 -4.995 -26.359 1.00 94.12 83 SER A O 1
ATOM 604 N N . GLY A 1 84 ? 16.175 -5.526 -24.186 1.00 91.81 84 GLY A N 1
ATOM 605 C CA . GLY A 1 84 ? 16.982 -4.363 -23.826 1.00 91.81 84 GLY A CA 1
ATOM 606 C C . GLY A 1 84 ? 18.283 -4.283 -24.624 1.00 91.81 84 GLY A C 1
ATOM 607 O O . GLY A 1 84 ? 18.970 -5.296 -24.797 1.00 91.81 84 GLY A O 1
ATOM 608 N N . SER A 1 85 ? 18.605 -3.069 -25.076 1.00 93.38 85 SER A N 1
ATOM 609 C CA . SER A 1 85 ? 19.851 -2.730 -25.761 1.00 93.38 85 SER A CA 1
ATOM 610 C C . SER A 1 85 ? 20.719 -1.800 -24.915 1.00 93.38 85 SER A C 1
ATOM 612 O O . SER A 1 85 ? 20.226 -1.061 -24.057 1.00 93.38 85 SER A O 1
ATOM 614 N N . ALA A 1 86 ? 22.025 -1.809 -25.167 1.00 90.69 86 ALA A N 1
ATOM 615 C CA . ALA A 1 86 ? 23.003 -1.014 -24.438 1.00 90.69 86 ALA A CA 1
ATOM 616 C C . ALA A 1 86 ? 22.816 0.503 -24.613 1.00 90.69 86 ALA A C 1
ATOM 618 O O . ALA A 1 86 ? 23.055 1.251 -23.665 1.00 90.69 86 ALA A O 1
ATOM 619 N N . SER A 1 87 ? 22.358 0.957 -25.789 1.00 91.12 87 SER A N 1
ATOM 620 C CA . SER A 1 87 ? 22.331 2.378 -26.180 1.00 91.12 87 SER A CA 1
ATOM 621 C C . SER A 1 87 ? 21.560 3.284 -25.217 1.00 91.12 87 SER A C 1
ATOM 623 O O . SER A 1 87 ? 21.993 4.403 -24.960 1.00 91.12 87 SER A O 1
ATOM 625 N N . ASP A 1 88 ? 20.452 2.794 -24.655 1.00 90.88 88 ASP A N 1
ATOM 626 C CA . ASP A 1 88 ? 19.589 3.540 -23.727 1.00 90.88 88 ASP A CA 1
ATOM 627 C C . ASP A 1 88 ? 19.350 2.790 -22.407 1.00 90.88 88 ASP A C 1
ATOM 629 O O . ASP A 1 88 ? 18.437 3.125 -21.641 1.00 90.88 88 ASP A O 1
ATOM 633 N N . CYS A 1 89 ? 20.167 1.768 -22.130 1.00 93.81 89 CYS A N 1
ATOM 634 C CA . CYS A 1 89 ? 19.941 0.846 -21.023 1.00 93.81 89 CYS A CA 1
ATOM 635 C C . CYS A 1 89 ? 19.857 1.561 -19.674 1.00 93.81 89 CYS A C 1
ATOM 637 O O . CYS A 1 89 ? 18.885 1.406 -18.940 1.00 93.81 89 CYS A O 1
ATOM 639 N N . GLU A 1 90 ? 20.881 2.352 -19.349 1.00 94.38 90 GLU A N 1
ATOM 640 C CA . GLU A 1 90 ? 21.014 2.988 -18.039 1.00 94.38 90 GLU A CA 1
ATOM 641 C C . GLU A 1 90 ? 19.889 3.989 -17.793 1.00 94.38 90 GLU A C 1
ATOM 643 O O . GLU A 1 90 ? 19.187 3.896 -16.792 1.00 94.38 90 GLU A O 1
ATOM 648 N N . LYS A 1 91 ? 19.635 4.867 -18.766 1.00 94.50 91 LYS A N 1
ATOM 649 C CA . LYS A 1 91 ? 18.562 5.860 -18.690 1.00 94.50 91 LYS A CA 1
ATOM 650 C C . LYS A 1 91 ? 17.190 5.211 -18.489 1.00 94.50 91 LYS A C 1
ATOM 652 O O . LYS A 1 91 ? 16.405 5.683 -17.668 1.00 94.50 91 LYS A O 1
ATOM 657 N N . THR A 1 92 ? 16.889 4.154 -19.242 1.00 95.69 92 THR A N 1
ATOM 658 C CA . THR A 1 92 ? 15.588 3.472 -19.160 1.00 95.69 92 THR A CA 1
ATOM 659 C C . THR A 1 92 ? 15.451 2.705 -17.846 1.00 95.69 92 THR A C 1
ATOM 661 O O . THR A 1 92 ? 14.406 2.769 -17.200 1.00 95.69 92 THR A O 1
ATOM 664 N N . LEU A 1 93 ? 16.520 2.037 -17.408 1.00 96.19 93 LEU A N 1
ATOM 665 C CA . LEU A 1 93 ? 16.544 1.307 -16.145 1.00 96.19 93 LEU A CA 1
ATOM 666 C C . LEU A 1 93 ? 16.413 2.250 -14.940 1.00 96.19 93 LEU A C 1
ATOM 668 O O . LEU A 1 93 ? 15.678 1.944 -14.005 1.00 96.19 93 LEU A O 1
ATOM 672 N N . ASP A 1 94 ? 17.070 3.409 -14.960 1.00 96.06 94 ASP A N 1
ATOM 673 C CA . ASP A 1 94 ? 16.973 4.403 -13.888 1.00 96.06 94 ASP A CA 1
ATOM 674 C C . ASP A 1 94 ? 15.582 5.038 -13.822 1.00 96.06 94 ASP A C 1
ATOM 676 O O . ASP A 1 94 ? 15.029 5.203 -12.732 1.00 96.06 94 ASP A O 1
ATOM 680 N N . ALA A 1 95 ? 14.970 5.325 -14.975 1.00 95.44 95 ALA A N 1
ATOM 681 C CA . ALA A 1 95 ? 13.577 5.761 -15.025 1.00 95.44 95 ALA A CA 1
ATOM 682 C C . ALA A 1 95 ? 12.638 4.700 -14.425 1.00 95.44 95 ALA A C 1
ATOM 684 O O . ALA A 1 95 ? 11.746 5.037 -13.642 1.00 95.44 95 ALA A O 1
ATOM 685 N N . GLN A 1 96 ? 12.867 3.417 -14.723 1.00 96.81 96 GLN A N 1
ATOM 686 C CA . GLN A 1 96 ? 12.072 2.332 -14.151 1.00 96.81 96 GLN A CA 1
ATOM 687 C C . GLN A 1 96 ? 12.290 2.182 -12.641 1.00 96.81 96 GLN A C 1
ATOM 689 O O . GLN A 1 96 ? 11.324 2.022 -11.899 1.00 96.81 96 GLN A O 1
ATOM 694 N N . ARG A 1 97 ? 13.530 2.280 -12.157 1.00 97.19 97 ARG A N 1
ATOM 695 C CA . ARG A 1 97 ? 13.836 2.265 -10.716 1.00 97.19 97 ARG A CA 1
ATOM 696 C C . ARG A 1 97 ? 13.159 3.416 -9.982 1.00 97.19 97 ARG A C 1
ATOM 698 O O . ARG A 1 97 ? 12.634 3.214 -8.891 1.00 97.19 97 ARG A O 1
ATOM 705 N N . ALA A 1 98 ? 13.111 4.602 -10.589 1.00 95.94 98 ALA A N 1
ATOM 706 C CA . ALA A 1 98 ? 12.376 5.734 -10.033 1.00 95.94 98 ALA A CA 1
ATOM 707 C C . ALA A 1 98 ? 10.864 5.452 -9.948 1.00 95.94 98 ALA A C 1
ATOM 709 O O . ALA A 1 98 ? 10.244 5.788 -8.941 1.00 95.94 98 ALA A O 1
ATOM 710 N N . GLN A 1 99 ? 10.280 4.798 -10.959 1.00 95.62 99 GLN A N 1
ATOM 711 C CA . GLN A 1 99 ? 8.878 4.357 -10.935 1.00 95.62 99 GLN A CA 1
ATOM 712 C C . GLN A 1 99 ? 8.614 3.316 -9.837 1.00 95.62 99 GLN A C 1
ATOM 714 O O . GLN A 1 99 ? 7.647 3.458 -9.091 1.00 95.62 99 GLN A O 1
ATOM 719 N N . VAL A 1 100 ? 9.490 2.315 -9.692 1.00 96.94 100 VAL A N 1
ATOM 720 C CA . VAL A 1 100 ? 9.428 1.302 -8.620 1.00 96.94 100 VAL A CA 1
ATOM 721 C C . VAL A 1 100 ? 9.453 1.979 -7.249 1.00 96.94 100 VAL A C 1
ATOM 723 O O . VAL A 1 100 ? 8.530 1.794 -6.460 1.00 96.94 100 VAL A O 1
ATOM 726 N N . ALA A 1 101 ? 10.447 2.834 -6.993 1.00 97.06 101 ALA A N 1
ATOM 727 C CA . ALA A 1 101 ? 10.584 3.534 -5.718 1.00 97.06 101 ALA A CA 1
ATOM 728 C C . ALA A 1 101 ? 9.381 4.446 -5.416 1.00 97.06 101 ALA A C 1
ATOM 730 O O . ALA A 1 101 ? 8.873 4.464 -4.295 1.00 97.06 101 ALA A O 1
ATOM 731 N N . ALA A 1 102 ? 8.885 5.179 -6.418 1.00 97.12 102 ALA A N 1
ATOM 732 C CA . ALA A 1 102 ? 7.716 6.038 -6.259 1.00 97.12 102 ALA A CA 1
ATOM 733 C C . ALA A 1 102 ? 6.445 5.232 -5.945 1.00 97.12 102 ALA A C 1
ATOM 735 O O . ALA A 1 102 ? 5.620 5.662 -5.134 1.00 97.12 102 ALA A O 1
ATOM 736 N N . LEU A 1 103 ? 6.284 4.056 -6.559 1.00 96.25 103 LEU A N 1
ATOM 737 C CA . LEU A 1 103 ? 5.158 3.167 -6.293 1.00 96.25 103 LEU A CA 1
ATOM 738 C C . LEU A 1 103 ? 5.230 2.566 -4.881 1.00 96.25 103 LEU A C 1
ATOM 740 O O . LEU A 1 103 ? 4.211 2.520 -4.192 1.00 96.25 103 LEU A O 1
ATOM 744 N N . GLU A 1 104 ? 6.419 2.181 -4.413 1.00 96.19 104 GLU A N 1
ATOM 745 C CA . GLU A 1 104 ? 6.637 1.716 -3.036 1.00 96.19 104 GLU A CA 1
ATOM 746 C C . GLU A 1 104 ? 6.351 2.807 -1.999 1.00 96.19 104 GLU A C 1
ATOM 748 O O . GLU A 1 104 ? 5.684 2.554 -0.987 1.00 96.19 104 GLU A O 1
ATOM 753 N N . GLU A 1 105 ? 6.814 4.034 -2.252 1.00 97.06 105 GLU A N 1
ATOM 754 C CA . GLU A 1 105 ? 6.543 5.180 -1.384 1.00 97.06 105 GLU A CA 1
ATOM 755 C C . GLU A 1 105 ? 5.040 5.475 -1.331 1.00 97.06 105 GLU A C 1
ATOM 757 O O . GLU A 1 105 ? 4.474 5.663 -0.247 1.00 97.06 105 GLU A O 1
ATOM 762 N N . LEU A 1 106 ? 4.373 5.476 -2.491 1.00 96.88 106 LEU A N 1
ATOM 763 C CA . LEU A 1 106 ? 2.934 5.677 -2.573 1.00 96.88 106 LEU A CA 1
ATOM 764 C C . LEU A 1 106 ? 2.189 4.588 -1.799 1.00 96.88 106 LEU A C 1
ATOM 766 O O . LEU A 1 106 ? 1.387 4.924 -0.927 1.00 96.88 106 LEU A O 1
ATOM 770 N N . GLY A 1 107 ? 2.476 3.311 -2.060 1.00 96.88 107 GLY A N 1
ATOM 771 C CA . GLY A 1 107 ? 1.820 2.204 -1.370 1.00 96.88 107 GLY A CA 1
ATOM 772 C C . GLY A 1 107 ? 2.007 2.289 0.143 1.00 96.88 107 GLY A C 1
ATOM 773 O O . GLY A 1 107 ? 1.037 2.269 0.904 1.00 96.88 107 GLY A O 1
ATOM 774 N N . THR A 1 108 ? 3.236 2.559 0.593 1.00 97.12 108 THR A N 1
ATOM 775 C CA . THR A 1 108 ? 3.552 2.793 2.011 1.00 97.12 108 THR A CA 1
ATOM 776 C C . THR A 1 108 ? 2.734 3.939 2.605 1.00 97.12 108 THR A C 1
ATOM 778 O O . THR A 1 108 ? 2.178 3.812 3.699 1.00 97.12 108 THR A O 1
ATOM 781 N N . ALA A 1 109 ? 2.609 5.056 1.887 1.00 96.88 109 ALA A N 1
ATOM 782 C CA . ALA A 1 109 ? 1.830 6.202 2.338 1.00 96.88 109 ALA A CA 1
ATOM 783 C C . ALA A 1 109 ? 0.319 5.917 2.408 1.00 96.88 109 ALA A C 1
ATOM 785 O O . ALA A 1 109 ? -0.383 6.567 3.193 1.00 96.88 109 ALA A O 1
ATOM 786 N N . LEU A 1 110 ? -0.187 4.977 1.604 1.00 97.12 110 LEU A N 1
ATOM 787 C CA . LEU A 1 110 ? -1.598 4.598 1.565 1.00 97.12 110 LEU A CA 1
ATOM 788 C C . LEU A 1 110 ? -1.964 3.497 2.574 1.00 97.12 110 LEU A C 1
ATOM 790 O O . LEU A 1 110 ? -3.121 3.450 2.987 1.00 97.12 110 LEU A O 1
ATOM 794 N N . ARG A 1 111 ? -1.006 2.693 3.063 1.00 96.56 111 ARG A N 1
ATOM 795 C CA . ARG A 1 111 ? -1.235 1.613 4.056 1.00 96.56 111 ARG A CA 1
ATOM 796 C C . ARG A 1 111 ? -2.035 2.037 5.285 1.00 96.56 111 ARG A C 1
ATOM 798 O O . ARG A 1 111 ? -2.759 1.238 5.863 1.00 96.56 111 ARG A O 1
ATOM 805 N N . ARG A 1 112 ? -1.943 3.301 5.708 1.00 95.56 112 ARG A N 1
ATOM 806 C CA . ARG A 1 112 ? -2.735 3.842 6.835 1.00 95.56 112 ARG A CA 1
ATOM 807 C C . ARG A 1 112 ? -4.253 3.844 6.596 1.00 95.56 112 ARG A C 1
ATOM 809 O O . ARG A 1 112 ? -5.012 4.055 7.540 1.00 95.56 112 ARG A O 1
ATOM 816 N N . TYR A 1 113 ? -4.688 3.718 5.347 1.00 97.44 113 TYR A N 1
ATOM 817 C CA . TYR A 1 113 ? -6.095 3.686 4.954 1.00 97.44 113 TYR A CA 1
ATOM 818 C C . TYR A 1 113 ? -6.577 2.270 4.638 1.00 97.44 113 TYR A C 1
ATOM 820 O O . TYR A 1 113 ? -7.780 2.034 4.682 1.00 97.44 113 TYR A O 1
ATOM 828 N N . ASP A 1 114 ? -5.644 1.360 4.367 1.00 97.88 114 ASP A N 1
ATOM 829 C CA . ASP A 1 114 ? -5.877 -0.044 4.057 1.00 97.88 114 ASP A CA 1
ATOM 830 C C . ASP A 1 114 ? -6.079 -0.846 5.341 1.00 97.88 114 ASP A C 1
ATOM 832 O O . ASP A 1 114 ? -5.133 -1.236 6.025 1.00 97.88 114 ASP A O 1
ATOM 836 N N . VAL A 1 115 ? -7.341 -1.037 5.710 1.00 97.69 115 VAL A N 1
ATOM 837 C CA . VAL A 1 115 ? -7.688 -1.710 6.962 1.00 97.69 115 VAL A CA 1
ATOM 838 C C . VAL A 1 115 ? -7.346 -3.201 6.915 1.00 97.69 115 VAL A C 1
ATOM 840 O O . VAL A 1 115 ? -6.978 -3.744 7.953 1.00 97.69 115 VAL A O 1
ATOM 843 N N . LEU A 1 116 ? -7.409 -3.842 5.742 1.00 96.50 116 LEU A N 1
ATOM 844 C CA . LEU A 1 116 ? -7.018 -5.245 5.573 1.00 96.50 116 LEU A CA 1
ATOM 845 C C . LEU A 1 116 ? -5.527 -5.421 5.864 1.00 96.50 116 LEU A C 1
ATOM 847 O O . LEU A 1 116 ? -5.157 -6.232 6.705 1.00 96.50 116 LEU A O 1
ATOM 851 N N . TYR A 1 117 ? -4.679 -4.565 5.293 1.00 97.44 117 TYR A N 1
ATOM 852 C CA . TYR A 1 117 ? -3.250 -4.577 5.605 1.00 97.44 117 TYR A CA 1
ATOM 853 C C . TYR A 1 117 ? -2.983 -4.361 7.106 1.00 97.44 117 TYR A C 1
ATOM 855 O O . TYR A 1 117 ? -2.129 -5.015 7.709 1.00 97.44 117 TYR A O 1
ATOM 863 N N . GLN A 1 118 ? -3.704 -3.429 7.747 1.00 97.44 118 GLN A N 1
ATOM 864 C CA . GLN A 1 118 ? -3.531 -3.190 9.185 1.00 97.44 118 GLN A CA 1
ATOM 865 C C . GLN A 1 118 ? -3.996 -4.368 10.040 1.00 97.44 118 GLN A C 1
ATOM 867 O O . GLN A 1 118 ? -3.427 -4.575 11.112 1.00 97.44 118 GLN A O 1
ATOM 872 N N . HIS A 1 119 ? -5.006 -5.113 9.589 1.00 96.88 119 HIS A N 1
ATOM 873 C CA . HIS A 1 119 ? -5.448 -6.336 10.242 1.00 96.88 119 HIS A CA 1
ATOM 874 C C . HIS A 1 119 ? -4.324 -7.357 10.265 1.00 96.88 119 HIS A C 1
ATOM 876 O O . HIS A 1 119 ? -3.882 -7.746 11.345 1.00 96.88 119 HIS A O 1
ATOM 882 N N . ASP A 1 120 ? -3.811 -7.707 9.092 1.00 95.94 120 ASP A N 1
ATOM 883 C CA . ASP A 1 120 ? -2.860 -8.805 8.948 1.00 95.94 120 ASP A CA 1
ATOM 884 C C . ASP A 1 120 ? -1.540 -8.490 9.652 1.00 95.94 120 ASP A C 1
ATOM 886 O O . ASP A 1 120 ? -0.992 -9.331 10.362 1.00 95.94 120 ASP A O 1
ATOM 890 N N . ARG A 1 121 ? -1.097 -7.227 9.590 1.00 96.50 121 ARG A N 1
ATOM 891 C CA . ARG A 1 121 ? 0.077 -6.752 10.334 1.00 96.50 121 ARG A CA 1
ATOM 892 C C . ARG A 1 121 ? -0.074 -6.882 11.854 1.00 96.50 121 ARG A C 1
ATOM 894 O O . ARG A 1 121 ? 0.924 -7.053 12.544 1.00 96.50 121 ARG A O 1
ATOM 901 N N . LEU A 1 122 ? -1.278 -6.689 12.395 1.00 96.75 122 LEU A N 1
ATOM 902 C CA . LEU A 1 122 ? -1.505 -6.606 13.843 1.00 96.75 122 LEU A CA 1
ATOM 903 C C . LEU A 1 122 ? -2.058 -7.893 14.455 1.00 96.75 122 LEU A C 1
ATOM 905 O O . LEU A 1 122 ? -2.028 -8.019 15.680 1.00 96.75 122 LEU A O 1
ATOM 909 N N . ALA A 1 123 ? -2.597 -8.810 13.652 1.00 96.50 123 ALA A N 1
ATOM 910 C CA . ALA A 1 123 ? -3.381 -9.941 14.135 1.00 96.50 123 ALA A CA 1
ATOM 911 C C . ALA A 1 123 ? -2.595 -10.843 15.096 1.00 96.50 123 ALA A C 1
ATOM 913 O O . ALA A 1 123 ? -3.090 -11.155 16.183 1.00 96.50 123 ALA A O 1
ATOM 914 N N . GLU A 1 124 ? -1.362 -11.209 14.737 1.00 97.00 124 GLU A N 1
ATOM 915 C CA . GLU A 1 124 ? -0.515 -12.090 15.548 1.00 97.00 124 GLU A CA 1
ATOM 916 C C . GLU A 1 124 ? -0.143 -11.444 16.892 1.00 97.00 124 GLU A C 1
ATOM 918 O O . GLU A 1 124 ? -0.441 -11.994 17.959 1.00 97.00 124 GLU A O 1
ATOM 923 N N . ASP A 1 125 ? 0.407 -10.229 16.857 1.00 96.75 125 ASP A N 1
ATOM 924 C CA . ASP A 1 125 ? 0.803 -9.483 18.055 1.00 96.75 125 ASP A CA 1
ATOM 925 C C . ASP A 1 125 ? -0.394 -9.203 18.979 1.00 96.75 125 ASP A C 1
ATOM 927 O O . ASP A 1 125 ? -0.309 -9.326 20.206 1.00 96.75 125 ASP A O 1
ATOM 931 N N . ALA A 1 126 ? -1.549 -8.852 18.404 1.00 95.62 126 ALA A N 1
ATOM 932 C CA . ALA A 1 126 ? -2.779 -8.616 19.151 1.00 95.62 126 ALA A CA 1
ATOM 933 C C . ALA A 1 126 ? -3.317 -9.901 19.803 1.00 95.62 126 ALA A C 1
ATOM 935 O O . ALA A 1 126 ? -3.841 -9.853 20.922 1.00 95.62 126 ALA A O 1
ATOM 936 N N . ALA A 1 127 ? -3.180 -11.053 19.139 1.00 93.81 127 ALA A N 1
ATOM 937 C CA . ALA A 1 127 ? -3.578 -12.350 19.676 1.00 93.81 127 ALA A CA 1
ATOM 938 C C . ALA A 1 127 ? -2.663 -12.807 20.826 1.00 93.81 127 ALA A C 1
ATOM 940 O O . ALA A 1 127 ? -3.160 -13.311 21.845 1.00 93.81 127 ALA A O 1
ATOM 941 N N . ALA A 1 128 ? -1.353 -12.575 20.696 1.00 95.50 128 ALA A N 1
ATOM 942 C CA . ALA A 1 128 ? -0.336 -12.884 21.703 1.00 95.50 128 ALA A CA 1
ATOM 943 C C . ALA A 1 128 ? -0.298 -11.880 22.874 1.00 95.50 128 ALA A C 1
ATOM 945 O O . ALA A 1 128 ? 0.327 -12.136 23.910 1.00 95.50 128 ALA A O 1
ATOM 946 N N . TYR A 1 129 ? -0.996 -10.749 22.743 1.00 96.62 129 TYR A N 1
ATOM 947 C CA . TYR A 1 129 ? -0.917 -9.639 23.680 1.00 96.62 129 TYR A CA 1
ATOM 948 C C . TYR A 1 129 ? -1.156 -10.038 25.145 1.00 96.62 129 TYR A C 1
ATOM 950 O O . TYR A 1 129 ? -2.169 -10.645 25.534 1.00 96.62 129 TYR A O 1
ATOM 958 N N . THR A 1 130 ? -0.224 -9.609 25.993 1.00 95.00 130 THR A N 1
ATOM 959 C CA . THR A 1 130 ? -0.310 -9.724 27.447 1.00 95.00 130 THR A CA 1
ATOM 960 C C . THR A 1 130 ? -0.126 -8.339 28.059 1.00 95.00 130 THR A C 1
ATOM 962 O O . THR A 1 130 ? 0.918 -7.725 27.842 1.00 95.00 130 THR A O 1
ATOM 965 N N . PRO A 1 131 ? -1.119 -7.819 28.804 1.00 93.19 131 PRO A N 1
ATOM 966 C CA . PRO A 1 131 ? -1.040 -6.471 29.341 1.00 93.19 131 PRO A CA 1
ATOM 967 C C . PRO A 1 131 ? 0.089 -6.374 30.377 1.00 93.19 131 PRO A C 1
ATOM 969 O O . PRO A 1 131 ? 0.143 -7.195 31.300 1.00 93.19 131 PRO A O 1
ATOM 972 N N . PRO A 1 132 ? 0.989 -5.385 30.253 1.00 92.19 132 PRO A N 1
ATOM 973 C CA . PRO A 1 132 ? 2.023 -5.143 31.245 1.00 92.19 132 PRO A CA 1
ATOM 974 C C . PRO A 1 132 ? 1.406 -4.562 32.522 1.00 92.19 132 PRO A C 1
ATOM 976 O O . PRO A 1 132 ? 0.287 -4.046 32.529 1.00 92.19 132 PRO A O 1
ATOM 979 N N . LYS A 1 133 ? 2.152 -4.609 33.630 1.00 88.38 133 LYS A N 1
ATOM 980 C CA . LYS A 1 133 ? 1.741 -3.912 34.855 1.00 88.38 133 LYS A CA 1
ATOM 981 C C . LYS A 1 133 ? 1.792 -2.401 34.623 1.00 88.38 133 LYS A C 1
ATOM 983 O O . LYS A 1 133 ? 2.812 -1.889 34.164 1.00 88.38 133 LYS A O 1
ATOM 988 N N . ALA A 1 134 ? 0.724 -1.696 34.994 1.00 85.38 134 ALA A N 1
ATOM 989 C CA . ALA A 1 134 ? 0.693 -0.239 34.948 1.00 85.38 134 ALA A CA 1
ATOM 990 C C . ALA A 1 134 ? 1.815 0.350 35.820 1.00 85.38 134 ALA A C 1
ATOM 992 O O . ALA A 1 134 ? 1.990 -0.034 36.981 1.00 85.38 134 ALA A O 1
ATOM 993 N N . ARG A 1 135 ? 2.589 1.283 35.258 1.00 83.94 135 ARG A N 1
ATOM 994 C CA . ARG A 1 135 ? 3.596 2.045 36.006 1.00 83.94 135 ARG A CA 1
ATOM 995 C C . ARG A 1 135 ? 2.941 3.276 36.627 1.00 83.94 135 ARG A C 1
ATOM 997 O O . ARG A 1 135 ? 2.022 3.861 36.062 1.00 83.94 135 ARG A O 1
ATOM 1004 N N . LYS A 1 136 ? 3.425 3.691 37.800 1.00 83.62 136 LYS A N 1
ATOM 1005 C CA . LYS A 1 136 ? 2.897 4.867 38.506 1.00 83.62 136 LYS A CA 1
ATOM 1006 C C . LYS A 1 136 ? 3.031 6.118 37.627 1.00 83.62 136 LYS A C 1
ATOM 1008 O O . LYS A 1 136 ? 4.131 6.431 37.183 1.00 83.62 136 LYS A O 1
ATOM 1013 N N . GLY A 1 137 ? 1.925 6.834 37.419 1.00 81.88 137 GLY A N 1
ATOM 1014 C CA . GLY A 1 137 ? 1.887 8.063 36.616 1.00 81.88 137 GLY A CA 1
ATOM 1015 C C . GLY A 1 137 ? 1.755 7.850 35.103 1.00 81.88 137 GLY A C 1
ATOM 1016 O O . GLY A 1 137 ? 1.889 8.817 34.362 1.00 81.88 137 GLY A O 1
ATOM 1017 N N . GLN A 1 138 ? 1.503 6.620 34.647 1.00 82.44 138 GLN A N 1
ATOM 1018 C CA . GLN A 1 138 ? 1.176 6.316 33.252 1.00 82.44 138 GLN A CA 1
ATOM 1019 C C . GLN A 1 138 ? -0.272 5.840 33.127 1.00 82.44 138 GLN A C 1
ATOM 1021 O O . GLN A 1 138 ? -0.824 5.269 34.071 1.00 82.44 138 GLN A O 1
ATOM 1026 N N . ASP A 1 139 ? -0.859 6.062 31.952 1.00 84.88 139 ASP A N 1
ATOM 1027 C CA . ASP A 1 139 ? -2.175 5.525 31.617 1.00 84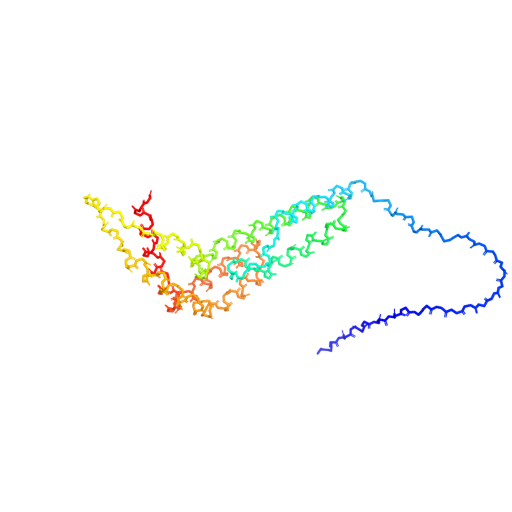.88 139 ASP A CA 1
ATOM 1028 C C . ASP A 1 139 ? -2.159 3.996 31.679 1.00 84.88 139 ASP A C 1
ATOM 1030 O O . ASP A 1 139 ? -1.187 3.341 31.285 1.00 84.88 139 ASP A O 1
ATOM 1034 N N . GLU A 1 140 ? -3.255 3.420 32.167 1.00 91.19 140 GLU A N 1
ATOM 1035 C CA . GLU A 1 140 ? -3.392 1.973 32.234 1.00 91.19 140 GLU A CA 1
ATOM 1036 C C . GLU A 1 140 ? -3.404 1.377 30.813 1.00 91.19 140 GLU A C 1
ATOM 1038 O O . GLU A 1 140 ? -4.153 1.846 29.943 1.00 91.19 140 GLU A O 1
ATOM 1043 N N . PRO A 1 141 ? -2.580 0.347 30.539 1.00 92.69 141 PRO A N 1
ATOM 1044 C CA . PRO A 1 141 ? -2.593 -0.306 29.243 1.00 92.69 141 PRO A CA 1
ATOM 1045 C C . PRO A 1 141 ? -3.958 -0.969 28.992 1.00 92.69 141 PRO A C 1
ATOM 1047 O O . PRO A 1 141 ? -4.600 -1.457 29.925 1.00 92.69 141 PRO A O 1
ATOM 1050 N N . PRO A 1 142 ? -4.416 -1.039 27.729 1.00 95.81 142 PRO A N 1
ATOM 1051 C CA . PRO A 1 142 ? -5.606 -1.799 27.371 1.00 95.81 142 PRO A CA 1
ATOM 1052 C C . PRO A 1 142 ? -5.574 -3.221 27.933 1.00 95.81 142 PRO A C 1
ATOM 1054 O O . PRO A 1 142 ? -4.560 -3.908 27.868 1.00 95.81 142 PRO A O 1
ATOM 1057 N N . SER A 1 143 ? -6.706 -3.706 28.437 1.00 96.50 143 SER A N 1
ATOM 1058 C CA . SER A 1 143 ? -6.801 -5.106 28.853 1.00 96.50 143 SER A CA 1
ATOM 1059 C C . SER A 1 143 ? -6.688 -6.054 27.652 1.00 96.50 143 SER A C 1
ATOM 1061 O O . SER A 1 143 ? -7.039 -5.700 26.523 1.00 96.50 143 SER A O 1
ATOM 1063 N N . ARG A 1 144 ? -6.305 -7.318 27.894 1.00 96.75 144 ARG A N 1
ATOM 1064 C CA . ARG A 1 144 ? -6.323 -8.368 26.855 1.00 96.75 144 ARG A CA 1
ATOM 1065 C C . ARG A 1 144 ? -7.692 -8.487 26.174 1.00 96.75 144 ARG A C 1
ATOM 1067 O O . ARG A 1 144 ? -7.765 -8.669 24.964 1.00 96.75 144 ARG A O 1
ATOM 1074 N N . LYS A 1 145 ? -8.784 -8.356 26.939 1.00 97.31 145 LYS A N 1
ATOM 1075 C CA . LYS A 1 145 ? -10.153 -8.376 26.400 1.00 97.31 145 LYS A CA 1
ATOM 1076 C C . LYS A 1 145 ? -10.402 -7.198 25.454 1.00 97.31 145 LYS A C 1
ATOM 1078 O O . LYS A 1 145 ? -11.010 -7.397 24.410 1.00 97.31 145 LYS A O 1
ATOM 1083 N N . ALA A 1 146 ? -9.919 -6.003 25.799 1.00 97.81 146 ALA A N 1
ATOM 1084 C CA . ALA A 1 146 ? -10.051 -4.820 24.952 1.00 97.81 146 ALA A CA 1
ATOM 1085 C C . ALA A 1 146 ? -9.261 -4.959 23.642 1.00 97.81 146 ALA A C 1
ATOM 1087 O O . ALA A 1 146 ? -9.801 -4.642 22.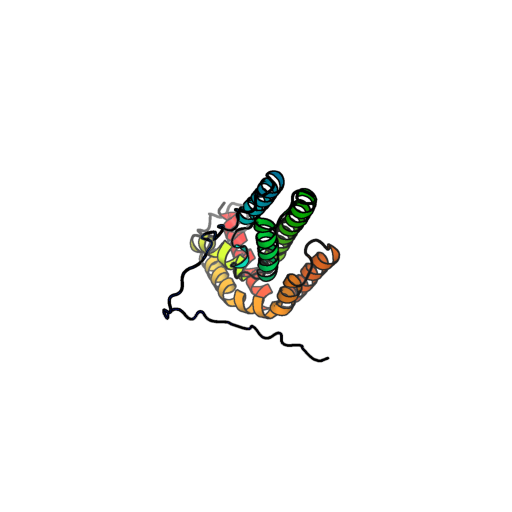587 1.00 97.81 146 ALA A O 1
ATOM 1088 N N . VAL A 1 147 ? -8.031 -5.485 23.688 1.00 98.12 147 VAL A N 1
ATOM 1089 C CA . VAL A 1 147 ? -7.224 -5.729 22.477 1.00 98.12 147 VAL A CA 1
ATOM 1090 C C . VAL A 1 147 ? -7.870 -6.783 21.575 1.00 98.12 147 VAL A C 1
ATOM 1092 O O . VAL A 1 147 ? -8.008 -6.545 20.381 1.00 98.12 147 VAL A O 1
ATOM 1095 N N . ARG A 1 148 ? -8.373 -7.896 22.130 1.00 97.81 148 ARG A N 1
ATOM 1096 C CA . ARG A 1 148 ? -9.101 -8.910 21.341 1.00 97.81 148 ARG A CA 1
ATOM 1097 C C . ARG A 1 148 ? -10.389 -8.375 20.717 1.00 97.81 148 ARG A C 1
ATOM 1099 O O . ARG A 1 148 ? -10.669 -8.659 19.560 1.00 97.81 148 ARG A O 1
ATOM 1106 N N . ALA A 1 149 ? -11.166 -7.589 21.464 1.00 98.25 149 ALA A N 1
ATOM 1107 C CA . ALA A 1 149 ? -12.375 -6.962 20.930 1.00 98.25 149 ALA A CA 1
ATOM 1108 C C . ALA A 1 149 ? -12.051 -5.946 19.821 1.00 98.25 149 ALA A C 1
ATOM 1110 O O . ALA A 1 149 ? -12.786 -5.842 18.839 1.00 98.25 149 ALA A O 1
ATOM 1111 N N . ALA A 1 150 ? -10.942 -5.216 19.961 1.00 98.38 150 ALA A N 1
ATOM 1112 C CA . ALA A 1 150 ? -10.453 -4.322 18.924 1.00 98.38 150 ALA A CA 1
ATOM 1113 C C . ALA A 1 150 ? -10.018 -5.095 17.670 1.00 98.38 150 ALA A C 1
ATOM 1115 O O . ALA A 1 150 ? -10.402 -4.696 16.576 1.00 98.38 150 ALA A O 1
ATOM 1116 N N . LEU A 1 151 ? -9.309 -6.221 17.811 1.00 98.31 151 LEU A N 1
ATOM 1117 C CA . LEU A 1 151 ? -8.953 -7.070 16.670 1.00 98.31 151 LEU A CA 1
ATOM 1118 C C . LEU A 1 151 ? -10.203 -7.550 15.917 1.00 98.31 151 LEU A C 1
ATOM 1120 O O . LEU A 1 151 ? -10.299 -7.319 14.718 1.00 98.31 151 LEU A O 1
ATOM 1124 N N . GLY A 1 152 ? -11.207 -8.080 16.625 1.00 98.12 152 GLY A N 1
ATOM 1125 C CA . GLY A 1 152 ? -12.467 -8.497 15.995 1.00 98.12 152 GLY A CA 1
ATOM 1126 C C . GLY A 1 152 ? -13.247 -7.343 15.349 1.00 98.12 152 GLY A C 1
ATOM 1127 O O . GLY A 1 152 ? -13.875 -7.516 14.311 1.00 98.12 152 GLY A O 1
ATOM 1128 N N . THR A 1 153 ? -13.172 -6.129 15.910 1.00 98.44 153 THR A N 1
ATOM 1129 C CA . THR A 1 153 ? -13.741 -4.935 15.255 1.00 98.44 153 THR A CA 1
ATOM 1130 C C . THR A 1 153 ? -13.010 -4.629 13.953 1.00 98.44 153 THR A C 1
ATOM 1132 O O . THR A 1 153 ? -13.632 -4.239 12.970 1.00 98.44 153 THR A O 1
ATOM 1135 N N . LEU A 1 154 ? -11.687 -4.759 13.947 1.00 97.25 154 LEU A N 1
ATOM 1136 C CA . LEU A 1 154 ? -10.868 -4.455 12.787 1.00 97.25 154 LEU A CA 1
ATOM 1137 C C . LEU A 1 154 ? -11.132 -5.472 11.664 1.00 97.25 154 LEU A C 1
ATOM 1139 O O . LEU A 1 154 ? -11.411 -5.044 10.548 1.00 97.25 154 LEU A O 1
ATOM 1143 N N . GLU A 1 155 ? -11.194 -6.765 11.990 1.00 97.88 155 GLU A N 1
ATOM 1144 C CA . GLU A 1 155 ? -11.616 -7.851 11.090 1.00 97.88 155 GLU A CA 1
ATOM 1145 C C . GLU A 1 155 ? -13.008 -7.590 10.481 1.00 97.88 155 GLU A C 1
ATOM 1147 O O . GLU A 1 155 ? -13.182 -7.621 9.265 1.00 97.88 155 GLU A O 1
ATOM 1152 N N . GLU A 1 156 ? -14.005 -7.241 11.305 1.00 98.31 156 GLU A N 1
ATOM 1153 C CA . GLU A 1 156 ? -15.379 -7.016 10.831 1.00 98.31 156 GLU A CA 1
ATOM 1154 C C . GLU A 1 156 ? -15.504 -5.780 9.922 1.00 98.31 156 GLU A C 1
ATOM 1156 O O . GLU A 1 156 ? -16.291 -5.761 8.969 1.00 98.31 156 GLU A O 1
ATOM 1161 N N . GLN A 1 157 ? -14.784 -4.702 10.245 1.00 98.31 157 GLN A N 1
ATOM 1162 C CA . GLN A 1 157 ? -14.915 -3.438 9.523 1.00 98.31 157 GLN A CA 1
ATOM 1163 C C . GLN A 1 157 ? -14.005 -3.348 8.294 1.00 98.31 157 GLN A C 1
ATOM 1165 O O . GLN A 1 157 ? -14.303 -2.529 7.425 1.00 98.31 157 GLN A O 1
ATOM 1170 N N . ALA A 1 158 ? -12.946 -4.156 8.185 1.00 96.69 158 ALA A N 1
ATOM 1171 C CA . ALA A 1 158 ? -11.992 -4.093 7.078 1.00 96.69 158 ALA A CA 1
ATOM 1172 C C . ALA A 1 158 ? -12.641 -4.170 5.680 1.00 96.69 158 ALA A C 1
ATOM 1174 O O . ALA A 1 158 ? -12.516 -3.193 4.935 1.00 96.69 158 ALA A O 1
ATOM 1175 N N . PRO A 1 159 ? -13.426 -5.213 5.333 1.00 96.44 159 PRO A N 1
ATOM 1176 C CA . PRO A 1 159 ? -14.044 -5.305 4.005 1.00 96.44 159 PRO A CA 1
ATOM 1177 C C . PRO A 1 159 ? -15.091 -4.206 3.754 1.00 96.44 159 PRO A C 1
ATOM 1179 O O . PRO A 1 159 ? -15.351 -3.811 2.617 1.00 96.44 159 PRO A O 1
ATOM 1182 N N . ARG A 1 160 ? -15.714 -3.673 4.815 1.00 97.88 160 ARG A N 1
ATOM 1183 C CA . ARG A 1 160 ? -16.674 -2.562 4.698 1.00 97.88 160 ARG A CA 1
ATOM 1184 C C . ARG A 1 160 ? -15.962 -1.243 4.406 1.00 97.88 160 ARG A C 1
ATOM 1186 O O . ARG A 1 160 ? -16.417 -0.488 3.555 1.00 97.88 160 ARG A O 1
ATOM 1193 N N . ALA A 1 161 ? -14.853 -0.983 5.096 1.00 97.69 161 ALA A N 1
ATOM 1194 C CA . ALA A 1 161 ? -14.029 0.197 4.876 1.00 97.69 161 ALA A CA 1
ATOM 1195 C C . ALA A 1 161 ? -13.456 0.207 3.455 1.00 97.69 161 ALA A C 1
ATOM 1197 O O . ALA A 1 161 ? -13.553 1.225 2.776 1.00 97.69 161 ALA A O 1
ATOM 1198 N N . GLU A 1 162 ? -12.950 -0.935 2.982 1.00 96.19 162 GLU A N 1
ATOM 1199 C CA . GLU A 1 162 ? -12.468 -1.084 1.609 1.00 96.19 162 GLU A CA 1
ATOM 1200 C C . GLU A 1 162 ? -13.560 -0.738 0.589 1.00 96.19 162 GLU A C 1
ATOM 1202 O O . GLU A 1 162 ? -13.338 0.077 -0.308 1.00 96.19 162 GLU A O 1
ATOM 1207 N N . LYS A 1 163 ? -14.769 -1.286 0.765 1.00 97.06 163 LYS A N 1
ATOM 1208 C CA . LYS A 1 163 ? -15.908 -0.993 -0.111 1.00 97.06 163 LYS A CA 1
ATOM 1209 C C . LYS A 1 163 ? -16.268 0.495 -0.128 1.00 97.06 163 LYS A C 1
ATOM 1211 O O . LYS A 1 163 ? -16.500 1.044 -1.204 1.00 97.06 163 LYS A O 1
ATOM 1216 N N . ASP A 1 164 ? -16.294 1.151 1.031 1.00 98.00 164 ASP A N 1
ATOM 1217 C CA . ASP A 1 164 ? -16.567 2.593 1.130 1.00 98.00 164 ASP A CA 1
ATOM 1218 C C . ASP A 1 164 ? -15.473 3.439 0.448 1.00 98.00 164 ASP A C 1
ATOM 1220 O O . ASP A 1 164 ? -15.734 4.535 -0.050 1.00 98.00 164 ASP A O 1
ATOM 1224 N N . GLN A 1 165 ? -14.238 2.933 0.414 1.00 97.75 165 GLN A N 1
ATOM 1225 C CA . GLN A 1 165 ? -13.070 3.596 -0.165 1.00 97.75 165 GLN A CA 1
ATOM 1226 C C . GLN A 1 165 ? -12.794 3.199 -1.624 1.00 97.75 165 GLN A C 1
ATOM 1228 O O . GLN A 1 165 ? -11.875 3.756 -2.226 1.00 97.75 165 GLN A O 1
ATOM 1233 N N . LEU A 1 166 ? -13.568 2.275 -2.209 1.00 96.25 166 LEU A N 1
ATOM 1234 C CA . LEU A 1 166 ? -13.265 1.624 -3.490 1.00 96.25 166 LEU A CA 1
ATOM 1235 C C . LEU A 1 166 ? -12.936 2.616 -4.613 1.00 96.25 166 LEU A C 1
ATOM 1237 O O . LEU A 1 166 ? -11.966 2.428 -5.343 1.00 96.25 166 LEU A O 1
ATOM 1241 N N . ALA A 1 167 ? -13.699 3.705 -4.727 1.00 95.50 167 ALA A N 1
ATOM 1242 C CA . ALA A 1 167 ? -13.448 4.733 -5.737 1.00 95.50 167 ALA A CA 1
ATOM 1243 C C . ALA A 1 167 ? -12.078 5.419 -5.558 1.00 95.50 167 ALA A C 1
ATOM 1245 O O . ALA A 1 167 ? -11.401 5.720 -6.540 1.00 95.50 167 ALA A O 1
ATOM 1246 N N . GLY A 1 168 ? -11.648 5.639 -4.313 1.00 96.44 168 GLY A N 1
ATOM 1247 C CA . GLY A 1 168 ? -10.328 6.188 -4.001 1.00 96.44 168 GLY A CA 1
ATOM 1248 C C . GLY A 1 168 ? -9.204 5.215 -4.347 1.00 96.44 168 GLY A C 1
ATOM 1249 O O . GLY A 1 168 ? -8.196 5.629 -4.917 1.00 96.44 168 GLY A O 1
ATOM 1250 N N . TRP A 1 169 ? -9.398 3.922 -4.074 1.00 96.81 169 TRP A N 1
ATOM 1251 C CA . TRP A 1 169 ? -8.442 2.877 -4.445 1.00 96.81 169 TRP A CA 1
ATOM 1252 C C . TRP A 1 169 ? -8.293 2.745 -5.965 1.00 96.81 169 TRP A C 1
ATOM 1254 O O . TRP A 1 169 ? -7.176 2.772 -6.477 1.00 96.81 169 TRP A O 1
ATOM 1264 N N . GLN A 1 170 ? -9.405 2.737 -6.704 1.00 94.56 170 GLN A N 1
ATOM 1265 C CA . GLN A 1 170 ? -9.395 2.719 -8.172 1.00 94.56 170 GLN A CA 1
ATOM 1266 C C . GLN A 1 170 ? -8.655 3.926 -8.764 1.00 94.56 170 GLN A C 1
ATOM 1268 O O . GLN A 1 170 ? -7.883 3.782 -9.712 1.00 94.56 170 GLN A O 1
ATOM 1273 N N . GLN A 1 171 ? -8.846 5.119 -8.191 1.00 93.56 171 GLN A N 1
ATOM 1274 C CA . GLN A 1 171 ? -8.113 6.313 -8.613 1.00 93.56 171 GLN A CA 1
ATOM 1275 C C . GLN A 1 171 ? -6.617 6.214 -8.301 1.00 93.56 171 GLN A C 1
ATOM 1277 O O . GLN A 1 171 ? -5.802 6.582 -9.146 1.00 93.56 171 GLN A O 1
ATOM 1282 N N . ALA A 1 172 ? -6.238 5.692 -7.131 1.00 95.06 172 ALA A N 1
ATOM 1283 C CA . ALA A 1 172 ? -4.836 5.504 -6.763 1.00 95.06 172 ALA A CA 1
ATOM 1284 C C . ALA A 1 172 ? -4.108 4.537 -7.716 1.00 95.06 172 ALA A C 1
ATOM 1286 O O . ALA A 1 172 ? -2.960 4.784 -8.081 1.00 95.06 172 ALA A O 1
ATOM 1287 N N . THR A 1 173 ? -4.785 3.494 -8.205 1.00 93.25 173 THR A N 1
ATOM 1288 C CA . THR A 1 173 ? -4.242 2.591 -9.236 1.00 93.25 173 THR A CA 1
ATOM 1289 C C . THR A 1 173 ? -4.130 3.251 -10.615 1.00 93.25 173 THR A C 1
ATOM 1291 O O . THR A 1 173 ? -3.392 2.760 -11.460 1.00 93.25 173 THR A O 1
ATOM 1294 N N . ALA A 1 174 ? -4.821 4.365 -10.868 1.00 91.75 174 ALA A N 1
ATOM 1295 C CA . ALA A 1 174 ? -4.860 5.027 -12.174 1.00 91.75 174 ALA A CA 1
ATOM 1296 C C . ALA A 1 174 ? -3.920 6.240 -12.307 1.00 91.75 174 ALA A C 1
ATOM 1298 O O . ALA A 1 174 ? -3.764 6.767 -13.412 1.00 91.75 174 ALA A O 1
ATOM 1299 N N . ILE A 1 175 ? -3.225 6.657 -11.243 1.00 93.06 175 ILE A N 1
ATOM 1300 C CA . ILE A 1 175 ? -2.269 7.779 -11.290 1.00 93.06 175 ILE A CA 1
ATOM 1301 C C . ILE A 1 175 ? -0.834 7.345 -11.603 1.00 93.06 175 ILE A C 1
ATOM 1303 O O . ILE A 1 175 ? -0.455 6.208 -11.327 1.00 93.06 175 ILE A O 1
ATOM 1307 N N . ASP A 1 176 ? -0.043 8.249 -12.177 1.00 91.44 176 ASP A N 1
ATOM 1308 C CA . ASP A 1 176 ? 1.415 8.107 -12.254 1.00 91.44 176 ASP A CA 1
ATOM 1309 C C . ASP A 1 176 ? 2.021 8.404 -10.866 1.00 91.44 176 ASP A C 1
ATOM 1311 O O . ASP A 1 176 ? 1.790 9.502 -10.338 1.00 91.44 176 ASP A O 1
ATOM 1315 N N . PRO A 1 177 ? 2.754 7.459 -10.243 1.00 93.44 177 PRO A N 1
ATOM 1316 C CA . PRO A 1 177 ? 3.320 7.655 -8.912 1.00 93.44 177 PRO A CA 1
ATOM 1317 C C . PRO A 1 177 ? 4.486 8.659 -8.894 1.00 93.44 177 PRO A C 1
ATOM 1319 O O . PRO A 1 177 ? 4.819 9.176 -7.830 1.00 93.44 177 PRO A O 1
ATOM 1322 N N . THR A 1 178 ? 5.078 8.999 -10.042 1.00 94.19 178 THR A N 1
ATOM 1323 C CA . THR A 1 178 ? 6.134 10.025 -10.129 1.00 94.19 178 THR A CA 1
ATOM 1324 C C . THR A 1 178 ? 5.576 11.451 -10.200 1.00 94.19 178 THR A C 1
ATOM 1326 O O . THR A 1 178 ? 6.261 12.421 -9.860 1.00 94.19 178 THR A O 1
ATOM 1329 N N . GLU A 1 179 ? 4.292 11.600 -10.537 1.00 96.12 179 GLU A N 1
ATOM 1330 C CA . GLU A 1 179 ? 3.615 12.891 -10.614 1.00 96.12 179 GLU A CA 1
ATOM 1331 C C . GLU A 1 179 ? 3.097 13.342 -9.242 1.00 96.12 179 GLU A C 1
ATOM 1333 O O . GLU A 1 179 ? 1.996 13.000 -8.795 1.00 96.12 179 GLU A O 1
ATOM 1338 N N . LYS A 1 180 ? 3.878 14.200 -8.573 1.00 95.50 180 LYS A N 1
ATOM 1339 C CA . LYS A 1 180 ? 3.616 14.675 -7.199 1.00 95.50 180 LYS A CA 1
ATOM 1340 C C . LYS A 1 180 ? 2.197 15.208 -6.977 1.00 95.50 180 LYS A C 1
ATOM 1342 O O . LYS A 1 180 ? 1.620 14.998 -5.910 1.00 95.50 180 LYS A O 1
ATOM 1347 N N . LYS A 1 181 ? 1.624 15.914 -7.961 1.00 96.56 181 LYS A N 1
ATOM 1348 C CA . LYS A 1 181 ? 0.257 16.459 -7.860 1.00 96.56 181 LYS A CA 1
ATOM 1349 C C . LYS A 1 181 ? -0.792 15.347 -7.854 1.00 96.56 181 LYS A C 1
ATOM 1351 O O . LYS A 1 181 ? -1.731 15.412 -7.062 1.00 96.56 181 LYS A O 1
ATOM 1356 N N . SER A 1 182 ? -0.610 14.333 -8.696 1.00 95.31 182 SER A N 1
ATOM 1357 C CA . SER A 1 182 ? -1.489 13.167 -8.781 1.00 95.31 182 SER A CA 1
ATOM 1358 C C . SER A 1 182 ? -1.424 12.348 -7.493 1.00 95.31 182 SER A C 1
ATOM 1360 O O . SER A 1 182 ? -2.464 12.052 -6.908 1.00 95.31 182 SER A O 1
ATOM 1362 N N . VAL A 1 183 ? -0.215 12.104 -6.974 1.00 96.69 183 VAL A N 1
ATOM 1363 C CA . VAL A 1 183 ? 0.010 11.451 -5.671 1.00 96.69 183 VAL A CA 1
ATOM 1364 C C . VAL A 1 183 ? -0.664 12.212 -4.530 1.00 96.69 183 VAL A C 1
ATOM 1366 O O . VAL A 1 183 ? -1.396 11.630 -3.726 1.00 96.69 183 VAL A O 1
ATOM 1369 N N . ALA A 1 184 ? -0.459 13.530 -4.454 1.00 97.12 184 ALA A N 1
ATOM 1370 C CA . ALA A 1 184 ? -1.068 14.357 -3.416 1.00 97.12 184 ALA A CA 1
ATOM 1371 C C . ALA A 1 184 ? -2.602 14.318 -3.482 1.00 97.12 184 ALA A C 1
ATOM 1373 O O . ALA A 1 184 ? -3.261 14.226 -2.443 1.00 97.12 184 ALA A O 1
ATOM 1374 N N . LYS A 1 185 ? -3.167 14.349 -4.695 1.00 96.06 185 LYS A N 1
ATOM 1375 C CA . LYS A 1 185 ? -4.608 14.232 -4.913 1.00 96.06 185 LYS A CA 1
ATOM 1376 C C . LYS A 1 185 ? -5.140 12.868 -4.473 1.00 96.06 185 LYS A C 1
ATOM 1378 O O . LYS A 1 185 ? -6.063 12.848 -3.668 1.00 96.06 185 LYS A O 1
ATOM 1383 N N . ALA A 1 186 ? -4.529 11.763 -4.898 1.00 96.06 186 ALA A N 1
ATOM 1384 C CA . ALA A 1 186 ? -4.957 10.418 -4.504 1.00 96.06 186 ALA A CA 1
ATOM 1385 C C . ALA A 1 186 ? -4.950 10.237 -2.976 1.00 96.06 186 ALA A C 1
ATOM 1387 O O . ALA A 1 186 ? -5.928 9.772 -2.392 1.00 96.06 186 ALA A O 1
ATOM 1388 N N . LYS A 1 187 ? -3.891 10.706 -2.298 1.00 97.50 187 LYS A N 1
ATOM 1389 C CA . LYS A 1 187 ? -3.810 10.690 -0.827 1.00 97.50 187 LYS A CA 1
ATOM 1390 C C . LYS A 1 187 ? -4.922 11.510 -0.176 1.00 97.50 187 LYS A C 1
ATOM 1392 O O . LYS A 1 187 ? -5.456 11.093 0.849 1.00 97.50 187 LYS A O 1
ATOM 1397 N N . LYS A 1 188 ? -5.256 12.677 -0.736 1.00 97.44 188 LYS A N 1
ATOM 1398 C CA . LYS A 1 188 ? -6.325 13.545 -0.226 1.00 97.44 188 LYS A CA 1
ATOM 1399 C C . LYS A 1 188 ? -7.703 12.917 -0.425 1.00 97.44 188 LYS A C 1
ATOM 1401 O O . LYS A 1 188 ? -8.495 12.920 0.512 1.00 97.44 188 LYS A O 1
ATOM 1406 N N . ASP A 1 189 ? -7.970 12.384 -1.610 1.00 96.81 189 ASP A N 1
ATOM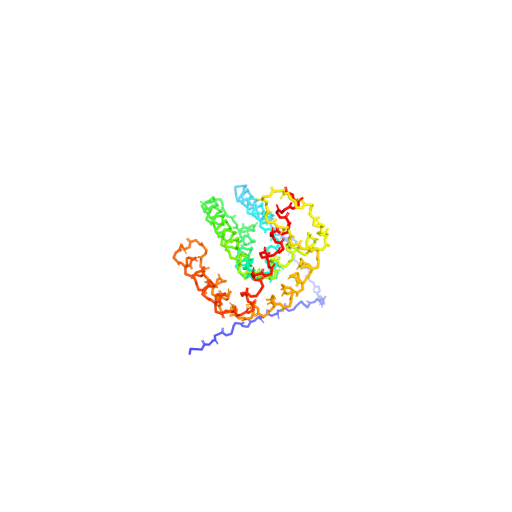 1407 C CA . ASP A 1 189 ? -9.259 11.784 -1.953 1.00 96.81 189 ASP A CA 1
ATOM 1408 C C . ASP A 1 189 ? -9.508 10.541 -1.086 1.00 96.81 189 ASP A C 1
ATOM 1410 O O . ASP A 1 189 ? -10.566 10.414 -0.469 1.00 96.81 189 ASP A O 1
ATOM 1414 N N . LEU A 1 190 ? -8.495 9.687 -0.911 1.00 97.62 190 LEU A N 1
ATOM 1415 C CA . LEU A 1 190 ? -8.602 8.530 -0.029 1.00 97.62 190 LEU A CA 1
ATOM 1416 C C . LEU A 1 190 ? -8.733 8.929 1.448 1.00 97.62 190 LEU A C 1
ATOM 1418 O O . LEU A 1 190 ? -9.513 8.322 2.182 1.00 97.62 190 LEU A O 1
ATOM 1422 N N . ALA A 1 191 ? -8.029 9.975 1.892 1.00 97.94 191 ALA A N 1
ATOM 1423 C CA . ALA A 1 191 ? -8.196 10.511 3.241 1.00 97.94 191 ALA A CA 1
ATOM 1424 C C . ALA A 1 191 ? -9.623 11.015 3.487 1.00 97.94 191 ALA A C 1
ATOM 1426 O O . ALA A 1 191 ? -10.173 10.768 4.559 1.00 97.94 191 ALA A O 1
ATOM 1427 N N . PHE A 1 192 ? -10.216 11.698 2.506 1.00 97.88 192 PHE A N 1
ATOM 1428 C CA . PHE A 1 192 ? -11.595 12.170 2.566 1.00 97.88 192 PHE A CA 1
ATOM 1429 C C . PHE A 1 192 ? -12.575 10.995 2.660 1.00 97.88 192 PHE A C 1
ATOM 1431 O O . PHE A 1 192 ? -13.342 10.923 3.615 1.00 97.88 192 PHE A O 1
ATOM 1438 N N . LEU A 1 193 ? -12.481 10.015 1.755 1.00 98.12 193 LEU A N 1
ATOM 1439 C CA . LEU A 1 193 ? -13.345 8.826 1.777 1.00 98.12 193 LEU A CA 1
ATOM 1440 C C . LEU A 1 193 ? -13.218 8.038 3.087 1.00 98.12 193 LEU A C 1
ATOM 1442 O O . LEU A 1 193 ? -14.212 7.610 3.665 1.00 98.12 193 LEU A O 1
ATOM 1446 N N . SER A 1 194 ? -11.997 7.910 3.604 1.00 97.62 194 SER A N 1
ATOM 1447 C CA . SER A 1 194 ? -11.735 7.286 4.904 1.00 97.62 194 SER A CA 1
ATOM 1448 C C . SER A 1 194 ? -12.423 8.037 6.046 1.00 97.62 194 SER A C 1
ATOM 1450 O O . SER A 1 194 ? -13.003 7.426 6.941 1.00 97.62 194 SER A O 1
ATOM 1452 N N . GLN A 1 195 ? -12.379 9.371 6.022 1.00 96.62 195 GLN A N 1
ATOM 1453 C CA . GLN A 1 195 ? -13.030 10.201 7.033 1.00 96.62 195 GLN A CA 1
ATOM 1454 C C . GLN A 1 195 ? -14.550 10.158 6.945 1.00 96.62 195 GLN A C 1
ATOM 1456 O O . GLN A 1 195 ? -15.174 10.258 7.996 1.00 96.62 195 GLN A O 1
ATOM 1461 N N . GLU A 1 196 ? -15.130 9.943 5.764 1.00 98.00 196 GLU A N 1
ATOM 1462 C CA . GLU A 1 196 ? -16.574 9.773 5.559 1.00 98.00 196 GLU A CA 1
ATOM 1463 C C . GLU A 1 196 ? -17.054 8.342 5.878 1.00 98.00 196 GLU A C 1
ATOM 1465 O O . GLU A 1 196 ? -18.157 8.159 6.403 1.00 98.00 196 GLU A O 1
ATOM 1470 N N . SER A 1 197 ? -16.197 7.327 5.726 1.00 98.31 197 SER A N 1
ATOM 1471 C CA . SER A 1 197 ? -16.507 5.927 6.054 1.00 98.31 197 SER A CA 1
ATOM 1472 C C . SER A 1 197 ? -16.618 5.674 7.563 1.00 98.31 197 SER A C 1
ATOM 1474 O O . SER A 1 197 ? -15.649 5.743 8.327 1.00 98.31 197 SER A O 1
ATOM 1476 N N . ALA A 1 198 ? -17.818 5.301 8.016 1.00 98.44 198 ALA A N 1
ATOM 1477 C CA . ALA A 1 198 ? -18.036 4.886 9.402 1.00 98.44 198 ALA A CA 1
ATOM 1478 C C . ALA A 1 198 ? -17.266 3.603 9.753 1.00 98.44 198 ALA A C 1
ATOM 1480 O O . ALA A 1 198 ? -16.777 3.479 10.881 1.00 98.44 198 ALA A O 1
ATOM 1481 N N . ALA A 1 199 ? -17.140 2.678 8.797 1.00 98.38 199 ALA A N 1
ATOM 1482 C CA . ALA A 1 199 ? -16.380 1.446 8.961 1.00 98.38 199 ALA A CA 1
ATOM 1483 C C . ALA A 1 199 ? -14.895 1.750 9.192 1.00 98.38 199 ALA A C 1
ATOM 1485 O O . ALA A 1 199 ? -14.333 1.313 10.199 1.00 98.38 199 ALA A O 1
ATOM 1486 N N . TRP A 1 200 ? -14.293 2.598 8.351 1.00 98.38 200 TRP A N 1
ATOM 1487 C CA . TRP A 1 200 ? -12.899 3.004 8.518 1.00 98.38 200 TRP A CA 1
ATOM 1488 C C . TRP A 1 200 ? -12.659 3.707 9.856 1.00 98.38 200 TRP A C 1
ATOM 1490 O O . TRP A 1 200 ? -11.714 3.375 10.569 1.00 98.38 200 TRP A O 1
ATOM 1500 N N . ARG A 1 201 ? -13.530 4.645 10.262 1.00 98.50 201 ARG A N 1
ATOM 1501 C CA . ARG A 1 201 ? -13.375 5.348 11.552 1.00 98.50 201 ARG A CA 1
ATOM 1502 C C . ARG A 1 201 ? -13.395 4.384 12.743 1.00 98.50 201 ARG A C 1
ATOM 1504 O O . ARG A 1 201 ? -12.597 4.550 13.671 1.00 98.50 201 ARG A O 1
ATOM 1511 N N . ARG A 1 202 ? -14.278 3.377 12.719 1.00 98.44 202 ARG A N 1
ATOM 1512 C CA . ARG A 1 202 ? -14.352 2.324 13.749 1.00 98.44 202 ARG A CA 1
ATOM 1513 C C . ARG A 1 202 ? -13.104 1.446 13.742 1.00 98.44 202 ARG A C 1
ATOM 1515 O O . ARG A 1 202 ? -12.502 1.263 14.798 1.00 98.44 202 ARG A O 1
ATOM 1522 N N . ALA A 1 203 ? -12.676 0.984 12.569 1.00 98.25 203 ALA A N 1
ATOM 1523 C CA . ALA A 1 203 ? -11.456 0.200 12.417 1.00 98.25 203 ALA A CA 1
ATOM 1524 C C . ALA A 1 203 ? -10.216 0.966 12.902 1.00 98.25 203 ALA A C 1
ATOM 1526 O O . ALA A 1 203 ? -9.430 0.452 13.688 1.00 98.25 203 ALA A O 1
ATOM 1527 N N . SER A 1 204 ? -10.089 2.240 12.531 1.00 98.00 204 SER A N 1
ATOM 1528 C CA . SER A 1 204 ? -8.992 3.116 12.949 1.00 98.00 204 SER A CA 1
ATOM 1529 C C . SER A 1 204 ? -8.956 3.322 14.472 1.00 98.00 204 SER A C 1
ATOM 1531 O O . SER A 1 204 ? -7.885 3.376 15.081 1.00 98.00 204 SER A O 1
ATOM 1533 N N . ALA A 1 205 ? -10.115 3.419 15.132 1.00 98.25 205 ALA A N 1
ATOM 1534 C CA . ALA A 1 205 ? -10.185 3.481 16.594 1.00 98.25 205 ALA A CA 1
ATOM 1535 C C . ALA A 1 205 ? -9.781 2.155 17.262 1.00 98.25 205 ALA A C 1
ATOM 1537 O O . ALA A 1 205 ? -9.095 2.166 18.291 1.00 98.25 205 ALA A O 1
ATOM 1538 N N . ALA A 1 206 ? -10.167 1.027 16.665 1.00 98.31 206 ALA A N 1
ATOM 1539 C CA . ALA A 1 206 ? -9.759 -0.298 17.108 1.00 98.31 206 ALA A CA 1
ATOM 1540 C C . ALA A 1 206 ? -8.241 -0.497 16.953 1.00 98.31 206 ALA A C 1
ATOM 1542 O O . ALA A 1 206 ? -7.569 -0.834 17.928 1.00 98.31 206 ALA A O 1
ATOM 1543 N N . GLN A 1 207 ? -7.680 -0.148 15.792 1.00 98.06 207 GLN A N 1
ATOM 1544 C CA . GLN A 1 207 ? -6.241 -0.156 15.526 1.00 98.06 207 GLN A CA 1
ATOM 1545 C C . GLN A 1 207 ? -5.466 0.620 16.598 1.00 98.06 207 GLN A C 1
ATOM 1547 O O . GLN A 1 207 ? -4.550 0.079 17.212 1.00 98.06 207 GLN A O 1
ATOM 1552 N N . ARG A 1 208 ? -5.879 1.859 16.910 1.00 97.62 208 ARG A N 1
ATOM 1553 C CA . ARG A 1 208 ? -5.237 2.670 17.963 1.00 97.62 208 ARG A CA 1
ATOM 1554 C C . ARG A 1 208 ? -5.257 1.994 19.335 1.00 97.62 208 ARG A C 1
ATOM 1556 O O . ARG A 1 208 ? -4.339 2.196 20.128 1.00 97.62 208 ARG A O 1
ATOM 1563 N N . THR A 1 209 ? -6.300 1.221 19.640 1.00 97.94 209 THR A N 1
ATOM 1564 C CA . THR A 1 209 ? -6.387 0.460 20.895 1.00 97.94 209 THR A CA 1
ATOM 1565 C C . THR A 1 209 ? -5.367 -0.674 20.921 1.00 97.94 209 THR A C 1
ATOM 1567 O O . THR A 1 209 ? -4.683 -0.824 21.933 1.00 97.94 209 THR A O 1
ATOM 1570 N N . ILE A 1 210 ? -5.217 -1.413 19.819 1.00 97.75 210 ILE A N 1
ATOM 1571 C CA . ILE A 1 210 ? -4.207 -2.470 19.676 1.00 97.75 210 ILE A CA 1
ATOM 1572 C C . ILE A 1 210 ? -2.803 -1.867 19.794 1.00 97.75 210 ILE A C 1
ATOM 1574 O O . ILE A 1 210 ? -2.041 -2.255 20.673 1.00 97.75 210 ILE A O 1
ATOM 1578 N N . GLU A 1 211 ? -2.486 -0.846 18.997 1.00 96.81 211 GLU A N 1
ATOM 1579 C CA . GLU A 1 211 ? -1.160 -0.214 18.971 1.00 96.81 211 GLU A CA 1
ATOM 1580 C C . GLU A 1 211 ? -0.777 0.439 20.303 1.00 96.81 211 GLU A C 1
ATOM 1582 O O . GLU A 1 211 ? 0.393 0.452 20.680 1.00 96.81 211 GLU A O 1
ATOM 1587 N N . ARG A 1 212 ? -1.742 0.993 21.046 1.00 95.56 212 ARG A N 1
ATOM 1588 C CA . ARG A 1 212 ? -1.496 1.464 22.417 1.00 95.56 212 ARG A CA 1
ATOM 1589 C C . ARG A 1 212 ? -1.160 0.301 23.352 1.00 95.56 212 ARG A C 1
ATOM 1591 O O . ARG A 1 212 ? -0.283 0.457 24.191 1.00 95.56 212 ARG A O 1
ATOM 1598 N N . GLY A 1 213 ? -1.841 -0.837 23.208 1.00 95.00 213 GLY A N 1
ATOM 1599 C CA . GLY A 1 213 ? -1.522 -2.060 23.942 1.00 95.00 213 GLY A CA 1
ATOM 1600 C C . GLY A 1 213 ? -0.101 -2.533 23.659 1.00 95.00 213 GLY A C 1
ATOM 1601 O O . GLY A 1 213 ? 0.685 -2.672 24.594 1.00 95.00 213 GLY A O 1
ATOM 1602 N N . LEU A 1 214 ? 0.243 -2.700 22.380 1.00 94.81 214 LEU A N 1
ATOM 1603 C CA . LEU A 1 214 ? 1.554 -3.191 21.946 1.00 94.81 214 LEU A CA 1
ATOM 1604 C C . LEU A 1 214 ? 2.697 -2.261 22.376 1.00 94.81 214 LEU A C 1
ATOM 1606 O O . LEU A 1 214 ? 3.664 -2.732 22.963 1.00 94.81 214 LEU A O 1
ATOM 1610 N N . ARG A 1 215 ? 2.547 -0.938 22.209 1.00 94.06 215 ARG A N 1
ATOM 1611 C CA . ARG A 1 215 ? 3.543 0.054 22.666 1.00 94.06 215 ARG A CA 1
ATOM 1612 C C . ARG A 1 215 ? 3.731 0.122 24.178 1.00 94.06 215 ARG A C 1
ATOM 1614 O O . ARG A 1 215 ? 4.701 0.705 24.634 1.00 94.06 215 ARG A O 1
ATOM 1621 N N . ALA A 1 216 ? 2.774 -0.358 24.967 1.00 90.75 216 ALA A N 1
ATOM 1622 C CA . ALA A 1 216 ? 2.960 -0.428 26.412 1.00 90.75 216 ALA A CA 1
ATOM 1623 C C . ALA A 1 216 ? 3.753 -1.681 26.818 1.00 90.75 216 ALA A C 1
ATOM 1625 O O . ALA A 1 216 ? 4.371 -1.688 27.882 1.00 90.75 216 ALA A O 1
ATOM 1626 N N . ALA A 1 217 ? 3.686 -2.747 26.011 1.00 87.69 217 ALA A N 1
ATOM 1627 C CA . ALA A 1 217 ? 4.263 -4.056 26.313 1.00 87.69 217 ALA A CA 1
ATOM 1628 C C . ALA A 1 217 ? 5.738 -4.211 25.898 1.00 87.69 217 ALA A C 1
ATOM 1630 O O . ALA A 1 217 ? 6.400 -5.104 26.428 1.00 87.69 217 ALA A O 1
ATOM 1631 N N . GLY A 1 218 ? 6.247 -3.353 25.009 1.00 75.94 218 GLY A N 1
ATOM 1632 C CA . GLY A 1 218 ? 7.650 -3.277 24.576 1.00 75.94 218 GLY A CA 1
ATOM 1633 C C . GLY A 1 218 ? 8.130 -1.835 24.499 1.00 75.94 218 GLY A C 1
ATOM 1634 O O . GLY A 1 218 ? 9.363 -1.642 24.488 1.00 75.94 218 GLY A O 1
#

Radius of gyration: 27.32 Å; chains: 1; bounding box: 46×56×95 Å

Sequence (218 aa):
MPVTLLALALTGTVLAGCGGGDDGRDGSAEPAAEEVDPQDAACRTRWRALADEVGDRSQDEHPSTLAGRWTSVSATIDYYAVSGSASDCEKTLDAQRAQVAALEELGTALRRYDVLYQHDRLAEDAAAYTPPKARKGQDEPPSRKAVRAALGTLEEQAPRAEKDQLAGWQQATAIDPTEKKSVAKAKKDLAFLSQESAAWRRASAAQRTIERGLRAAG

Foldseek 3Di:
DDDDDDDDDDDDDDDDDDDDDDDDDDDPPPPPPPPDDVLLLVLLVVLVVVLVVLDQLLPDPFLLSLNLLSVVLNVVSVCSNPVPDNPCRVVVVVVSVLQSVLSVVLSVLCCLQQLVSLLVVQVVVLQVFDFDDDDPPDDGADHNVLSVVLSVLSVVLRVVSCVLQVVLSVQSSVDRSNPPVSSVVSSVSSVVSLVVRPSNVSNSVSSVNSVSRSVNVD

Secondary structure (DSSP, 8-state):
----PPP------------------------------HHHHHHHHHHHHHHHHHTTGGG---GGG-HHHHHHHHHHHHHHHHH--GGGHHHHHHHHHHHHHHHHHHHHHHTTT-HHHHHHHHHHHHHH--PPPPPTTSPPPPPHHHHHHHHHHHHHHHHHHHHHHHHHHHHHHHS-TT-HHHHHHHHHHHHHHHHH-HHHHHHHHHHHHHHHHHHHH-